Protein AF-A0A9W8CBX9-F1 (afdb_monomer)

Foldseek 3Di:
DDPPPDQPQPPQDCVLVQVDKDKDKDWDWDDDPVDQIWIKIKIWIWGAPPPPGDTDTPFMFIALAIHNDHSVNHVRNSLVRSQCSCQVCCVVCVPDPSQLPWHDHVPGLATDGDDCVPPPDPVVVVVSVVVRVVSRVVSVVRNVVRVVVVVVVVVVVVVVVVVVVPPPPPPPDPPPPPPPPPDPPDPDDDDDDDD

Secondary structure (DSSP, 8-state):
-------------TTSS-SSEEEEEEEEEEEETTEEEEEEEEEEEEEE-TTTSSEEEEEEEE-SS-BSSHHHHHHHHHHHHHHHHHHHTHHHHTTSGGGGS-B--TT----B----TT---HHHHHHHHHHHHHHHHHHHHHHHHHHHHHHHHHHHHHHHHHHHHT-S---------------------PPPPP-

Radius of gyration: 33.62 Å; Cα contacts (8 Å, |Δi|>4): 223; chains: 1; bounding box: 62×65×114 Å

Sequence (195 aa):
MTLETPPLVPRVPKELGYNNLEIIYKVVESVHPEFPPRFCGSACFMVDNMEHGGSTLAEEHYSVSYHSDQDAAINDAARQAYGVLCEDHRTAFSQSARRYLPRRKSGETKHQISSLEHEDNAQLASLVEFTTALSIEHDALLGAHRSLHLDWEFLRAQLLEATHVTHIEPAQSPLYKNPRYSEPSGATTVLPHDD

Organism: NCBI:txid158149

Solvent-accessible surface area (backbone atoms only — not comparable to full-atom values): 11720 Å² total; per-residue (Å²): 135,82,81,79,71,73,73,81,67,78,79,72,63,66,82,76,74,40,88,54,68,48,77,48,76,48,72,48,76,49,80,48,99,90,50,81,58,31,14,37,11,26,20,35,37,29,30,66,31,86,88,78,64,61,72,38,80,74,40,76,23,54,25,93,37,75,24,84,38,63,63,58,7,37,44,44,0,40,51,48,28,49,14,27,56,42,41,78,42,39,76,80,26,62,90,47,89,57,34,66,47,59,16,18,57,85,94,51,87,57,69,46,56,62,83,61,92,87,58,94,50,65,68,61,47,51,52,51,56,50,51,48,51,50,52,48,51,53,44,50,52,44,50,50,52,44,50,57,47,53,52,48,53,53,53,48,52,54,51,52,53,54,52,64,68,56,72,54,74,76,76,73,72,76,78,82,76,77,77,80,89,78,72,98,79,75,86,81,80,80,78,83,84,85,133

Nearest PDB structures (foldseek):
  2hz6-assembly1_A-2  TM=5.357E-01  e=1.993E+00  Homo sapiens
  4rh8-assembly3_C  TM=3.002E-01  e=3.313E-01  Escherichia coli K-12
  4kra-assembly1_B  TM=4.911E-01  e=4.604E+00  Salmonella enterica subsp. enterica serovar Typhi
  5sy5-assembly4_A  TM=3.814E-01  e=2.853E+00  Mus musculus
  7v7l-assembly1_A  TM=3.907E-01  e=3.848E+00  Mus musculus

pLDDT: mean 71.49, std 15.21, range [29.98, 91.0]

Structure (mmCIF, N/CA/C/O backbone):
data_AF-A0A9W8CBX9-F1
#
_entry.id   AF-A0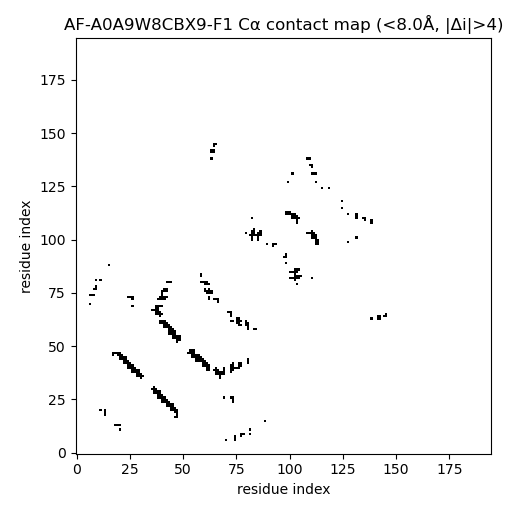A9W8CBX9-F1
#
loop_
_atom_site.group_PDB
_atom_site.id
_atom_site.type_symbol
_atom_site.label_atom_id
_atom_site.label_alt_id
_atom_site.label_comp_id
_atom_site.label_asym_id
_atom_site.label_entity_id
_atom_site.label_seq_id
_atom_site.pdbx_PDB_ins_code
_atom_site.Cartn_x
_atom_site.Cartn_y
_atom_site.Cartn_z
_atom_site.occupancy
_atom_site.B_iso_or_equiv
_atom_site.auth_seq_id
_atom_site.auth_comp_id
_atom_site.auth_asym_id
_atom_site.auth_atom_id
_atom_site.pdbx_PDB_model_num
ATOM 1 N N . MET A 1 1 ? -28.274 -8.184 -8.358 1.00 34.88 1 MET A N 1
ATOM 2 C CA . MET A 1 1 ? -27.115 -8.483 -9.221 1.00 34.88 1 MET A CA 1
ATOM 3 C C . MET A 1 1 ? -25.992 -7.583 -8.737 1.00 34.88 1 MET A C 1
ATOM 5 O O . MET A 1 1 ? -25.895 -6.442 -9.161 1.00 34.88 1 MET A O 1
ATOM 9 N N . THR A 1 2 ? -25.286 -8.025 -7.701 1.00 34.09 2 THR A N 1
ATOM 10 C CA . THR A 1 2 ? -24.159 -7.305 -7.103 1.00 34.09 2 THR A CA 1
ATOM 11 C C . THR A 1 2 ? -22.969 -7.474 -8.037 1.00 34.09 2 THR A C 1
ATOM 13 O O . THR A 1 2 ? -22.521 -8.590 -8.279 1.00 34.09 2 THR A O 1
ATOM 16 N N . LEU A 1 3 ? -22.527 -6.373 -8.640 1.00 31.12 3 LEU A N 1
ATOM 17 C CA . LEU A 1 3 ? -21.247 -6.315 -9.331 1.00 31.12 3 LEU A CA 1
ATOM 18 C C . LEU A 1 3 ? -20.173 -6.419 -8.244 1.00 31.12 3 LEU A C 1
ATOM 20 O O . LEU A 1 3 ? -19.836 -5.419 -7.615 1.00 31.12 3 LEU A O 1
ATOM 24 N N . GLU A 1 4 ? -19.703 -7.636 -7.970 1.00 29.98 4 GLU A N 1
ATOM 25 C CA . GLU A 1 4 ? -18.447 -7.843 -7.255 1.00 29.98 4 GLU A CA 1
ATOM 26 C C . GLU A 1 4 ? -17.347 -7.264 -8.141 1.00 29.98 4 GLU A C 1
ATOM 28 O O . GLU A 1 4 ? -16.904 -7.871 -9.116 1.00 29.98 4 GLU A O 1
ATOM 33 N N . THR A 1 5 ? -16.986 -6.015 -7.865 1.00 35.19 5 THR A N 1
ATOM 34 C CA . THR A 1 5 ? -15.774 -5.426 -8.417 1.00 35.19 5 THR A CA 1
ATOM 35 C C . THR A 1 5 ? -14.639 -6.194 -7.748 1.00 35.19 5 THR A C 1
ATOM 37 O O . THR A 1 5 ? -14.537 -6.108 -6.526 1.00 35.19 5 THR A O 1
ATOM 40 N N . PRO A 1 6 ? -13.838 -6.995 -8.473 1.00 39.41 6 PRO A N 1
ATOM 41 C CA . PRO A 1 6 ? -12.710 -7.663 -7.844 1.00 39.41 6 PRO A CA 1
ATOM 42 C C . PRO A 1 6 ? -11.815 -6.592 -7.208 1.00 39.41 6 PRO A C 1
ATOM 44 O O . PRO A 1 6 ? -11.713 -5.494 -7.778 1.00 39.41 6 PRO A O 1
ATOM 47 N N . PRO A 1 7 ? -11.170 -6.879 -6.061 1.00 44.97 7 PRO A N 1
ATOM 48 C CA . PRO A 1 7 ? -10.222 -5.948 -5.471 1.00 44.97 7 PRO A CA 1
ATOM 49 C C . PRO A 1 7 ? -9.232 -5.517 -6.555 1.00 44.97 7 PRO A C 1
ATOM 51 O O . PRO A 1 7 ? -8.887 -6.306 -7.443 1.00 44.97 7 PRO A O 1
ATOM 54 N N . LEU A 1 8 ? -8.818 -4.248 -6.523 1.00 45.75 8 LEU A N 1
ATOM 55 C CA . LEU A 1 8 ? -7.785 -3.694 -7.397 1.00 45.75 8 LEU A CA 1
ATOM 56 C C . LEU A 1 8 ? -6.444 -4.352 -7.044 1.00 45.75 8 LEU A C 1
ATOM 58 O O . LEU A 1 8 ? -5.548 -3.728 -6.490 1.00 45.75 8 LEU A O 1
ATOM 62 N N . VAL A 1 9 ? -6.314 -5.639 -7.366 1.00 51.00 9 VAL A N 1
ATOM 63 C CA . VAL A 1 9 ? -5.085 -6.409 -7.275 1.00 51.00 9 VAL A CA 1
ATOM 64 C C . VAL A 1 9 ? -4.066 -5.637 -8.105 1.00 51.00 9 VAL A C 1
ATOM 66 O O . VAL A 1 9 ? -4.274 -5.493 -9.320 1.00 51.00 9 VAL A O 1
ATOM 69 N N . PRO A 1 10 ? -2.984 -5.107 -7.502 1.00 52.16 10 PRO A N 1
ATOM 70 C CA . PRO A 1 10 ? -1.910 -4.537 -8.289 1.00 52.16 10 PRO A CA 1
ATOM 71 C C . PRO A 1 10 ? -1.445 -5.642 -9.230 1.00 52.16 10 PRO A C 1
ATOM 73 O O . PRO A 1 10 ? -0.984 -6.694 -8.792 1.00 52.16 10 PRO A O 1
ATOM 76 N N . ARG A 1 11 ? -1.649 -5.452 -10.540 1.00 52.47 11 ARG A N 1
ATOM 77 C CA . ARG A 1 11 ? -1.146 -6.383 -11.549 1.00 52.47 11 ARG A CA 1
ATOM 78 C C . ARG A 1 11 ? 0.363 -6.307 -11.481 1.00 52.47 11 ARG A C 1
ATOM 80 O O . A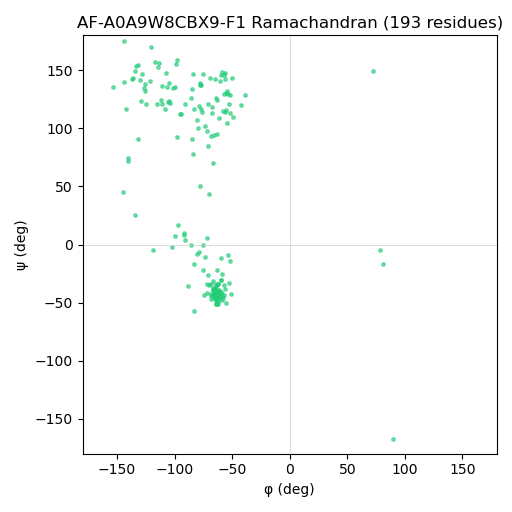RG A 1 11 ? 0.974 -5.419 -12.074 1.00 52.47 11 ARG A O 1
ATOM 87 N N . VAL A 1 12 ? 0.950 -7.213 -10.720 1.00 53.75 12 VAL A N 1
ATOM 88 C CA . VAL A 1 12 ? 2.392 -7.270 -10.604 1.00 53.75 12 VAL A CA 1
ATOM 89 C C . VAL A 1 12 ? 2.928 -7.626 -11.986 1.00 53.75 12 VAL A C 1
ATOM 91 O O . VAL A 1 12 ? 2.437 -8.574 -12.609 1.00 53.75 12 VAL A O 1
ATOM 94 N N . PRO A 1 13 ? 3.861 -6.838 -12.537 1.00 53.22 13 PRO A N 1
ATOM 95 C CA . PRO A 1 13 ? 4.313 -7.076 -13.888 1.00 53.22 13 PRO A CA 1
ATOM 96 C C . PRO A 1 13 ? 4.989 -8.444 -13.986 1.00 53.22 13 PRO A C 1
ATOM 98 O O . PRO A 1 13 ? 5.991 -8.680 -13.318 1.00 53.22 13 PRO A O 1
ATOM 101 N N . LYS A 1 14 ? 4.511 -9.301 -14.900 1.00 53.22 14 LYS A N 1
ATOM 102 C CA . LYS A 1 14 ? 5.191 -10.545 -15.338 1.00 53.22 14 LYS A CA 1
ATOM 103 C C . LYS A 1 14 ? 6.648 -10.323 -15.783 1.00 53.22 14 LYS A C 1
ATOM 105 O O . LYS A 1 14 ? 7.421 -11.251 -15.956 1.00 53.22 14 LYS A O 1
ATOM 110 N N . GLU A 1 15 ? 7.007 -9.069 -16.000 1.00 51.78 15 GLU A N 1
ATOM 111 C CA . GLU A 1 15 ? 8.288 -8.583 -16.494 1.00 51.78 15 GLU A CA 1
ATOM 112 C C . GLU A 1 15 ? 9.299 -8.267 -15.374 1.00 51.78 15 GLU A C 1
ATOM 114 O O . GLU A 1 15 ? 10.404 -7.824 -15.668 1.00 51.78 15 GLU A O 1
ATOM 119 N N . LEU A 1 16 ? 8.956 -8.525 -14.106 1.00 56.69 16 LEU A N 1
ATOM 120 C CA . LEU A 1 16 ? 9.908 -8.590 -12.984 1.00 56.69 16 LEU A CA 1
ATOM 121 C C . LEU A 1 16 ? 10.806 -9.848 -13.021 1.00 56.69 16 LEU A C 1
ATOM 123 O O . LEU A 1 16 ? 11.546 -10.116 -12.082 1.00 56.69 16 LEU A O 1
ATOM 127 N N . GLY A 1 17 ? 10.715 -10.656 -14.082 1.00 58.09 17 GLY A N 1
ATOM 128 C CA . GLY A 1 17 ? 11.416 -11.938 -14.202 1.00 58.09 17 GLY A CA 1
ATOM 129 C C . GLY A 1 17 ? 10.754 -13.081 -13.426 1.00 58.09 17 GLY A C 1
ATOM 130 O O . GLY A 1 17 ? 11.174 -14.229 -13.552 1.00 58.09 17 GLY A O 1
ATOM 131 N N . TYR A 1 18 ? 9.692 -12.795 -12.668 1.00 62.25 18 TYR A N 1
ATOM 132 C CA . TYR A 1 18 ? 8.875 -13.812 -12.015 1.00 62.25 18 TYR A CA 1
ATOM 133 C C . TYR A 1 18 ? 7.903 -14.421 -13.027 1.00 62.25 18 TYR A C 1
ATOM 135 O O . TYR A 1 18 ? 6.866 -13.840 -13.351 1.00 62.25 18 TYR A O 1
ATOM 143 N N . ASN A 1 19 ? 8.256 -15.602 -13.539 1.00 58.97 19 ASN A N 1
ATOM 144 C CA . ASN A 1 19 ? 7.425 -16.342 -14.491 1.00 58.97 19 ASN A CA 1
ATOM 145 C C . ASN A 1 19 ? 6.089 -16.780 -13.868 1.00 58.97 19 ASN A C 1
ATOM 147 O O . ASN A 1 19 ? 5.061 -16.712 -14.541 1.00 58.97 19 ASN A O 1
ATOM 151 N N . ASN A 1 20 ? 6.102 -17.139 -12.581 1.00 67.88 20 ASN A N 1
ATOM 152 C CA . ASN A 1 20 ? 4.922 -17.445 -11.777 1.00 67.88 20 ASN A CA 1
ATOM 153 C C . ASN A 1 20 ? 5.019 -16.684 -10.452 1.00 67.88 20 ASN A C 1
ATOM 155 O O . ASN A 1 20 ? 5.619 -17.149 -9.485 1.00 67.88 20 ASN A O 1
ATOM 159 N N . LEU A 1 21 ? 4.472 -15.471 -10.439 1.00 74.69 21 LEU A N 1
ATOM 160 C CA . LEU A 1 21 ? 4.228 -14.753 -9.199 1.00 74.69 21 LEU A CA 1
ATOM 161 C C . LEU A 1 21 ? 2.816 -15.079 -8.714 1.00 74.69 21 LEU A C 1
ATOM 163 O O . LEU A 1 21 ? 1.837 -14.788 -9.406 1.00 74.69 21 LEU A O 1
ATOM 167 N N . GLU A 1 22 ? 2.720 -15.629 -7.516 1.00 82.38 22 GLU A N 1
ATOM 168 C CA . GLU A 1 22 ? 1.468 -15.823 -6.796 1.00 82.38 22 GLU A CA 1
ATOM 169 C C . GLU A 1 22 ? 1.365 -14.779 -5.682 1.00 82.38 22 GLU A C 1
ATOM 171 O O . GLU A 1 22 ? 2.350 -14.474 -5.015 1.00 82.38 22 GLU A O 1
ATOM 176 N N . ILE A 1 23 ? 0.180 -14.201 -5.482 1.00 83.81 23 ILE A N 1
ATOM 177 C CA . ILE A 1 23 ? -0.051 -13.256 -4.387 1.00 83.81 23 ILE A CA 1
ATOM 178 C C . ILE A 1 23 ? -1.066 -13.872 -3.442 1.00 83.81 23 ILE A C 1
ATOM 180 O O . ILE A 1 23 ? -2.194 -14.166 -3.837 1.00 83.81 23 ILE A O 1
ATOM 184 N N . ILE A 1 24 ? -0.660 -14.049 -2.190 1.00 87.94 24 ILE A N 1
ATOM 185 C CA . ILE A 1 24 ? -1.508 -14.572 -1.127 1.00 87.94 24 ILE A CA 1
ATOM 186 C C . ILE A 1 24 ? -1.921 -13.404 -0.243 1.00 87.94 24 ILE A C 1
ATOM 188 O O . ILE A 1 24 ? -1.078 -12.719 0.336 1.00 87.94 24 ILE A O 1
ATOM 192 N N . TYR A 1 25 ? -3.228 -13.201 -0.117 1.00 88.19 25 TYR A N 1
ATOM 193 C CA . TYR A 1 25 ? -3.800 -12.206 0.781 1.00 88.19 25 TYR A CA 1
ATOM 194 C C . TYR A 1 25 ? -4.314 -12.878 2.045 1.00 88.19 25 TYR A C 1
ATOM 196 O O .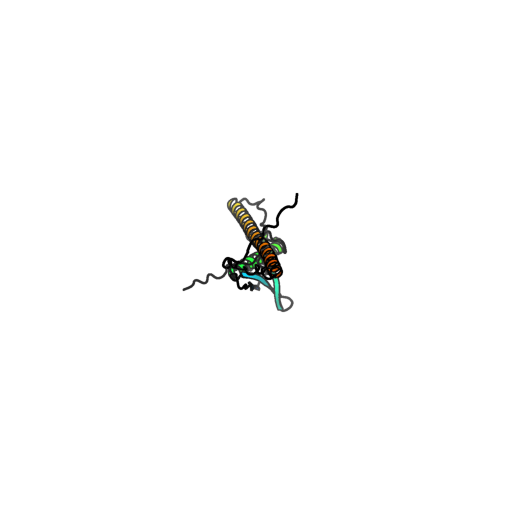 TYR A 1 25 ? -4.998 -13.900 1.977 1.00 88.19 25 TYR A O 1
ATOM 204 N N . LYS A 1 26 ? -4.014 -12.295 3.206 1.00 89.88 26 LYS A N 1
ATOM 205 C CA . LYS A 1 26 ? -4.627 -12.700 4.477 1.00 89.88 26 LYS A CA 1
ATOM 206 C C . LYS A 1 26 ? -5.154 -11.471 5.187 1.00 89.88 26 LYS A C 1
ATOM 208 O O . LYS A 1 26 ? -4.500 -10.432 5.182 1.00 89.88 26 LYS A O 1
ATOM 213 N N . VAL A 1 27 ? -6.307 -11.606 5.826 1.00 89.62 27 VAL A N 1
ATOM 214 C CA . VAL A 1 27 ? -6.923 -10.537 6.608 1.00 89.62 27 VAL A CA 1
ATOM 215 C C . VAL A 1 27 ? -7.218 -11.053 8.002 1.00 89.62 27 VAL A C 1
ATOM 217 O O . VAL A 1 27 ? -7.735 -12.155 8.171 1.00 89.62 27 VAL A O 1
ATOM 220 N N . VAL A 1 28 ? -6.880 -10.242 8.995 1.00 88.94 28 VAL A N 1
ATOM 221 C CA . VAL A 1 28 ? -7.239 -10.458 10.390 1.00 88.94 28 VAL A CA 1
ATOM 222 C C . VAL A 1 28 ? -8.342 -9.476 10.745 1.00 88.94 28 VAL A C 1
ATOM 224 O O . VAL A 1 28 ? -8.168 -8.263 10.617 1.00 88.94 28 VAL A O 1
ATOM 227 N N . GLU A 1 29 ? -9.472 -10.008 11.193 1.00 88.12 29 GLU A N 1
ATOM 228 C CA . GLU A 1 29 ? -10.561 -9.223 11.756 1.00 88.12 29 GLU A CA 1
ATOM 229 C C . GLU A 1 29 ? -10.316 -8.990 13.251 1.00 88.12 29 GLU A C 1
ATOM 231 O O . GLU A 1 29 ? -10.112 -9.925 14.026 1.00 88.12 29 GLU A O 1
ATOM 236 N N . SER A 1 30 ? -10.346 -7.726 13.653 1.00 82.94 30 SER A N 1
ATOM 237 C CA . SER A 1 30 ? -10.429 -7.299 15.041 1.00 82.94 30 SER A CA 1
ATOM 238 C C . SER A 1 30 ? -11.897 -7.068 15.380 1.00 82.94 30 SER A C 1
ATOM 240 O O . SER A 1 30 ? -12.535 -6.156 14.843 1.00 82.94 30 SER A O 1
ATOM 242 N N . VAL A 1 31 ? -12.434 -7.915 16.259 1.00 77.88 31 VAL A N 1
ATOM 243 C CA . VAL A 1 31 ? -13.823 -7.852 16.721 1.00 77.88 31 VAL A CA 1
ATOM 244 C C . VAL A 1 31 ? -13.842 -7.289 18.136 1.00 77.88 31 VAL A C 1
ATOM 246 O O . VAL A 1 31 ? -13.214 -7.843 19.039 1.00 77.88 31 VAL A O 1
ATOM 249 N N . HIS A 1 32 ? -14.589 -6.206 18.340 1.00 73.38 32 HIS A N 1
ATOM 250 C CA . HIS A 1 32 ? -14.800 -5.611 19.656 1.00 73.38 32 HIS A CA 1
ATOM 251 C C . HIS A 1 32 ? -16.308 -5.471 19.940 1.00 73.38 32 HIS A C 1
ATOM 253 O O . HIS A 1 32 ? -17.037 -5.030 19.056 1.00 73.38 32 HIS A O 1
ATOM 259 N N . PRO A 1 33 ? -16.804 -5.778 21.157 1.00 70.38 33 PRO A N 1
ATOM 260 C CA . PRO A 1 33 ? -18.245 -5.769 21.456 1.00 70.38 33 PRO A CA 1
ATOM 261 C C . PRO A 1 33 ? -18.948 -4.420 21.242 1.00 70.38 33 PRO A C 1
ATOM 263 O O . PRO A 1 33 ? -20.133 -4.374 20.934 1.00 70.38 33 PRO A O 1
ATOM 266 N N . GLU A 1 34 ? -18.222 -3.319 21.427 1.00 73.06 34 GLU A N 1
ATOM 267 C CA . GLU A 1 34 ? -18.765 -1.951 21.371 1.00 73.06 34 GLU A CA 1
ATOM 268 C C . GLU A 1 34 ? -18.455 -1.207 20.063 1.00 73.06 34 GLU A C 1
ATOM 270 O O . GLU A 1 34 ? -18.872 -0.060 19.907 1.00 73.06 34 GLU A O 1
ATOM 275 N N . PHE A 1 35 ? -17.713 -1.814 19.128 1.00 63.75 35 PHE A N 1
ATOM 276 C CA . PHE A 1 35 ? -17.287 -1.134 17.902 1.00 63.75 35 PHE A CA 1
ATOM 277 C C . PHE A 1 35 ? -17.506 -1.994 16.658 1.00 63.75 35 PHE A C 1
ATOM 279 O O . PHE A 1 35 ? -17.474 -3.221 16.743 1.00 63.75 35 PHE A O 1
ATOM 286 N N . PRO A 1 36 ? -17.685 -1.360 15.486 1.00 76.31 36 PRO A N 1
ATOM 287 C CA . PRO A 1 36 ? -17.687 -2.076 14.221 1.00 76.31 36 PRO A CA 1
ATOM 288 C C . PRO A 1 36 ? -16.385 -2.868 14.022 1.00 76.31 36 PRO A C 1
ATOM 290 O O . PRO A 1 36 ? -15.326 -2.402 14.465 1.00 76.31 36 PRO A O 1
ATOM 293 N N . PRO A 1 37 ? -16.451 -4.025 13.341 1.00 82.06 37 PRO A N 1
ATOM 294 C CA . PRO A 1 37 ? -15.276 -4.824 13.033 1.00 82.06 37 PRO A CA 1
ATOM 295 C C . PRO A 1 37 ? -14.273 -4.024 12.204 1.00 82.06 37 PRO A C 1
ATOM 297 O O . PRO A 1 37 ? -14.636 -3.137 11.424 1.00 82.06 37 PRO A O 1
ATOM 300 N N . ARG A 1 38 ? -12.993 -4.335 12.397 1.00 84.94 38 ARG A N 1
ATOM 301 C CA . ARG A 1 38 ? -11.886 -3.707 11.673 1.00 84.94 38 ARG A CA 1
ATOM 302 C C . ARG A 1 38 ? -10.941 -4.761 11.135 1.00 84.94 38 ARG A C 1
ATOM 304 O O . ARG A 1 38 ? -10.809 -5.829 11.716 1.00 84.94 38 ARG A O 1
ATOM 311 N N . PHE A 1 39 ? -10.232 -4.437 10.067 1.00 86.62 39 PHE A N 1
ATOM 312 C CA . PHE A 1 39 ? -9.452 -5.400 9.306 1.00 86.62 39 PHE A CA 1
ATOM 313 C C . PHE A 1 39 ? -7.999 -4.952 9.174 1.00 86.62 39 PHE A C 1
ATOM 315 O O . PHE A 1 39 ? -7.719 -3.803 8.838 1.00 86.62 39 PHE A O 1
ATOM 322 N N . CYS A 1 40 ? -7.070 -5.865 9.441 1.00 88.81 40 CYS A N 1
ATOM 323 C CA . CYS A 1 40 ? -5.649 -5.710 9.144 1.00 88.81 40 CYS A CA 1
ATOM 324 C C . CYS A 1 40 ? -5.278 -6.706 8.048 1.00 88.81 40 CYS A C 1
ATOM 326 O O . CYS A 1 40 ? -5.538 -7.902 8.181 1.00 88.81 40 CYS A O 1
ATOM 328 N N . GLY A 1 41 ? -4.719 -6.209 6.951 1.00 88.25 41 GLY A N 1
ATOM 329 C CA . GLY A 1 41 ? -4.387 -7.011 5.783 1.00 88.25 41 GLY A CA 1
ATOM 330 C C . GLY A 1 41 ? -2.916 -7.391 5.777 1.00 88.25 41 GLY A C 1
ATOM 331 O O . GLY A 1 41 ? -2.077 -6.690 6.334 1.00 88.25 41 GLY A O 1
ATOM 332 N N . SER A 1 42 ? -2.596 -8.480 5.095 1.00 91.00 42 SER A N 1
ATOM 333 C CA . SER A 1 42 ? -1.242 -8.842 4.695 1.00 91.00 42 SER A CA 1
ATOM 334 C C . SER A 1 42 ? -1.256 -9.340 3.255 1.00 91.00 42 SER A C 1
ATOM 336 O O . SER A 1 42 ? -2.208 -9.997 2.825 1.00 91.00 42 SER A O 1
ATOM 338 N N . ALA A 1 43 ? -0.211 -8.996 2.512 1.00 89.88 43 ALA A N 1
ATOM 339 C CA . ALA A 1 43 ? 0.014 -9.443 1.149 1.00 89.88 43 ALA A CA 1
ATOM 340 C C . ALA A 1 43 ? 1.389 -10.107 1.069 1.00 89.88 43 ALA A C 1
ATOM 342 O O . ALA A 1 43 ? 2.402 -9.473 1.369 1.00 89.88 43 ALA A O 1
ATOM 343 N N . CYS A 1 44 ? 1.406 -11.375 0.662 1.00 88.38 44 CYS A N 1
ATOM 344 C CA . CYS A 1 44 ? 2.609 -12.176 0.473 1.00 88.38 44 CYS A CA 1
ATOM 345 C C . CYS A 1 44 ? 2.805 -12.431 -1.023 1.00 88.38 44 CYS A C 1
ATOM 347 O O . CYS A 1 44 ? 1.947 -13.022 -1.676 1.00 88.38 44 CYS A O 1
ATOM 349 N N . PHE A 1 45 ? 3.933 -11.997 -1.559 1.00 87.00 45 PHE A N 1
ATOM 350 C CA . PHE A 1 45 ? 4.333 -12.186 -2.941 1.00 87.00 45 PHE A CA 1
ATOM 351 C C . PHE A 1 45 ? 5.212 -13.426 -2.985 1.00 87.00 45 PHE A C 1
ATOM 353 O O . PHE A 1 45 ? 6.300 -13.439 -2.421 1.00 87.00 45 PHE A O 1
ATOM 360 N N . MET A 1 46 ? 4.720 -14.478 -3.618 1.00 85.38 46 MET A N 1
ATOM 361 C CA . MET A 1 46 ? 5.362 -15.779 -3.715 1.00 85.38 46 MET A CA 1
ATOM 362 C C . MET A 1 46 ? 5.905 -15.971 -5.127 1.00 85.38 46 MET A C 1
ATOM 364 O O . MET A 1 46 ? 5.228 -15.670 -6.109 1.00 85.38 46 MET A O 1
ATOM 368 N N . VAL A 1 47 ? 7.126 -16.477 -5.231 1.00 83.94 47 VAL A N 1
ATOM 369 C CA . VAL A 1 47 ? 7.843 -16.684 -6.493 1.00 83.94 47 VAL A CA 1
ATOM 370 C C . VAL A 1 47 ? 8.344 -18.114 -6.566 1.00 83.94 47 VAL A C 1
ATOM 372 O O . VAL A 1 47 ? 8.705 -18.688 -5.540 1.00 83.94 47 VAL A O 1
ATOM 375 N N . ASP A 1 48 ? 8.389 -18.691 -7.762 1.00 81.44 48 ASP A N 1
ATOM 376 C CA . ASP A 1 48 ? 8.897 -20.052 -7.944 1.00 81.44 48 ASP A CA 1
ATOM 377 C C . ASP A 1 48 ? 10.335 -20.212 -7.432 1.00 81.44 48 ASP A C 1
ATOM 379 O O . ASP A 1 48 ? 11.255 -19.489 -7.824 1.00 81.44 48 ASP A O 1
ATOM 383 N N . ASN A 1 49 ? 10.539 -21.235 -6.608 1.00 79.56 49 ASN A N 1
ATOM 384 C CA . ASN A 1 49 ? 11.849 -21.704 -6.200 1.00 79.56 49 ASN A CA 1
ATOM 385 C C . ASN A 1 49 ? 12.387 -22.679 -7.251 1.00 79.56 49 ASN A C 1
ATOM 387 O O . ASN A 1 49 ? 12.166 -23.891 -7.186 1.00 79.56 49 ASN A O 1
ATOM 391 N N . MET A 1 50 ? 13.116 -22.130 -8.221 1.00 71.75 50 MET A N 1
ATOM 392 C CA . MET A 1 50 ? 13.696 -22.894 -9.331 1.00 71.75 50 MET A CA 1
ATOM 393 C C . MET A 1 50 ? 14.727 -23.942 -8.878 1.00 71.75 50 MET A C 1
ATOM 395 O O . MET A 1 50 ? 14.978 -24.897 -9.607 1.00 71.75 50 MET A O 1
ATOM 399 N N . GLU A 1 51 ? 15.322 -23.783 -7.692 1.00 73.44 51 GLU A N 1
ATOM 400 C CA . GLU A 1 51 ? 16.372 -24.676 -7.186 1.00 73.44 51 GLU A CA 1
ATOM 401 C C . GLU A 1 51 ? 15.821 -25.881 -6.412 1.00 73.44 51 GLU A C 1
ATOM 403 O O . GLU A 1 51 ? 16.375 -26.974 -6.509 1.00 73.44 51 GLU A O 1
ATOM 408 N N . HIS A 1 52 ? 14.734 -25.704 -5.655 1.00 72.69 52 HIS A N 1
ATOM 409 C CA . HIS A 1 52 ? 14.224 -26.734 -4.735 1.00 72.69 52 HIS A CA 1
ATOM 410 C C . HIS A 1 52 ? 12.802 -27.214 -5.065 1.00 72.69 52 HIS A C 1
ATOM 412 O O . HIS A 1 52 ? 12.316 -28.155 -4.437 1.00 72.69 52 HIS A O 1
ATOM 418 N N . GLY A 1 53 ? 12.145 -26.607 -6.060 1.00 69.06 53 GLY A N 1
ATOM 419 C CA . GLY A 1 53 ? 10.728 -26.819 -6.348 1.00 69.06 53 GLY A CA 1
ATOM 420 C C . GLY A 1 53 ? 9.814 -26.159 -5.305 1.00 69.06 53 GLY A C 1
ATOM 421 O O . GLY A 1 53 ? 10.163 -26.025 -4.133 1.00 69.06 53 GLY A O 1
ATOM 422 N N . GLY A 1 54 ? 8.621 -25.737 -5.729 1.00 77.75 54 GLY A N 1
ATOM 423 C CA . GLY A 1 54 ? 7.659 -25.015 -4.882 1.00 77.75 54 GLY A CA 1
ATOM 424 C C . GLY A 1 54 ? 7.836 -23.494 -4.922 1.00 77.75 54 GLY A C 1
ATOM 425 O O . GLY A 1 54 ? 8.544 -22.982 -5.784 1.00 77.75 54 GLY A O 1
ATOM 426 N N . SER A 1 55 ? 7.189 -22.775 -4.001 1.00 81.75 55 SER A N 1
ATOM 427 C CA . SER A 1 55 ? 7.180 -21.303 -3.968 1.00 81.75 55 SER A CA 1
ATOM 428 C C . SER A 1 55 ? 7.961 -20.766 -2.766 1.00 81.75 55 SER A C 1
ATOM 430 O O . SER A 1 55 ? 7.813 -21.251 -1.645 1.00 81.75 55 SER A O 1
ATOM 432 N N . THR A 1 56 ? 8.769 -19.733 -2.982 1.00 86.31 56 THR A N 1
ATOM 433 C CA . THR A 1 56 ? 9.470 -18.956 -1.948 1.00 86.31 56 THR A CA 1
ATOM 434 C C . THR A 1 56 ? 8.849 -17.580 -1.785 1.00 86.31 56 THR A C 1
ATOM 436 O O . THR A 1 56 ? 8.364 -16.998 -2.751 1.00 86.31 56 THR A O 1
ATOM 439 N N . LEU A 1 57 ? 8.871 -17.050 -0.565 1.00 85.38 57 LEU A N 1
ATOM 440 C CA . LEU A 1 57 ? 8.419 -15.690 -0.293 1.00 85.38 57 LEU A CA 1
ATOM 441 C C . LEU A 1 57 ? 9.420 -14.691 -0.886 1.00 85.38 57 LEU A C 1
ATOM 443 O O . LEU A 1 57 ? 10.592 -14.716 -0.520 1.00 85.38 57 LEU A O 1
ATOM 447 N N . ALA A 1 58 ? 8.949 -13.838 -1.791 1.00 82.81 58 ALA A N 1
ATOM 448 C CA . ALA A 1 58 ? 9.679 -12.667 -2.251 1.00 82.81 58 ALA A CA 1
ATOM 449 C C . ALA A 1 58 ? 9.485 -11.512 -1.270 1.00 82.81 58 ALA A C 1
ATOM 451 O O . ALA A 1 58 ? 10.459 -11.046 -0.706 1.00 82.81 58 ALA A O 1
ATOM 452 N N . GLU A 1 59 ? 8.235 -11.111 -1.015 1.00 85.19 59 GLU A N 1
ATOM 453 C CA . GLU A 1 59 ? 7.927 -9.973 -0.142 1.00 85.19 59 GLU A CA 1
ATOM 454 C C . GLU A 1 59 ? 6.659 -10.210 0.680 1.00 85.19 59 GLU A C 1
ATOM 456 O O . GLU A 1 59 ? 5.664 -10.724 0.168 1.00 85.19 59 GLU A O 1
ATOM 461 N N . GLU A 1 60 ? 6.664 -9.804 1.949 1.00 89.00 60 GLU A N 1
ATOM 462 C CA . GLU A 1 60 ? 5.485 -9.815 2.822 1.00 89.00 60 GLU A CA 1
ATOM 463 C C . GLU A 1 60 ? 5.316 -8.455 3.487 1.00 89.00 60 GLU A C 1
ATOM 465 O O . GLU A 1 60 ? 6.197 -7.986 4.206 1.00 89.00 60 GLU A O 1
ATOM 470 N N . HIS A 1 61 ? 4.149 -7.841 3.298 1.00 89.38 61 HIS A N 1
ATOM 471 C CA . HIS A 1 61 ? 3.809 -6.608 3.995 1.00 89.38 61 HIS A CA 1
ATOM 472 C C . HIS A 1 61 ? 2.404 -6.629 4.566 1.00 89.38 61 HIS A C 1
ATOM 474 O O . HIS A 1 61 ? 1.484 -7.229 4.013 1.00 89.38 61 HIS A O 1
ATOM 480 N N . TYR A 1 62 ? 2.264 -5.908 5.672 1.00 87.81 62 TYR A N 1
ATOM 481 C CA . TYR A 1 62 ? 1.009 -5.673 6.366 1.00 87.81 62 TYR A CA 1
ATOM 482 C C . TYR A 1 62 ? 0.427 -4.316 5.977 1.00 87.81 62 TYR A C 1
ATOM 484 O O . TYR A 1 62 ? 1.152 -3.414 5.541 1.00 87.81 62 TYR A O 1
ATOM 492 N N . SER A 1 63 ? -0.878 -4.153 6.180 1.00 84.88 63 SER A N 1
ATOM 493 C CA . SER A 1 63 ? -1.515 -2.845 6.107 1.00 84.88 63 SER A CA 1
ATOM 494 C C . SER A 1 63 ? -0.887 -1.902 7.138 1.00 84.88 63 SER A C 1
ATOM 496 O O . SER A 1 63 ? -0.467 -2.300 8.227 1.00 84.88 63 SER A O 1
ATOM 498 N N . VAL A 1 64 ? -0.799 -0.619 6.794 1.00 82.75 64 VAL A N 1
ATOM 499 C CA . VAL A 1 64 ? -0.190 0.404 7.658 1.00 82.75 64 VAL A CA 1
ATOM 500 C C . VAL A 1 64 ? -1.026 0.614 8.918 1.00 82.75 64 VAL A C 1
ATOM 502 O O . VAL A 1 64 ? -0.485 0.913 9.988 1.00 82.75 64 VAL A O 1
ATOM 505 N N . SER A 1 65 ? -2.339 0.436 8.794 1.00 81.06 65 SER A N 1
ATOM 506 C CA . SER A 1 65 ? -3.319 0.601 9.861 1.00 81.06 65 SER A CA 1
ATOM 507 C C . SER A 1 65 ? -4.453 -0.421 9.740 1.00 81.06 65 SER A C 1
ATOM 509 O O . SER A 1 65 ? -4.491 -1.216 8.795 1.00 81.06 65 SER A O 1
ATOM 511 N N . TYR A 1 66 ? -5.351 -0.412 10.725 1.00 83.81 66 TYR A N 1
ATOM 512 C CA . TYR A 1 66 ? -6.622 -1.121 10.644 1.00 83.81 66 TYR A CA 1
ATOM 513 C C . TYR A 1 66 ? -7.601 -0.330 9.782 1.00 83.81 66 TYR A C 1
ATOM 515 O O . TYR A 1 66 ? -7.716 0.886 9.928 1.00 83.81 66 TYR A O 1
ATOM 523 N N . HIS A 1 67 ? -8.345 -1.036 8.943 1.00 82.75 67 HIS A N 1
ATOM 524 C CA . HIS A 1 67 ? -9.329 -0.459 8.036 1.00 82.75 67 HIS A CA 1
ATOM 525 C C . HIS A 1 67 ? -10.741 -0.892 8.418 1.00 82.75 67 HIS A C 1
ATOM 527 O O . HIS A 1 67 ? -10.937 -1.927 9.052 1.00 82.75 67 HIS A O 1
ATOM 533 N N . SER A 1 68 ? -11.744 -0.109 8.027 1.00 83.06 68 SER A N 1
ATOM 534 C CA . SER A 1 68 ? -13.158 -0.468 8.211 1.00 83.06 68 SER A CA 1
ATOM 535 C C . SER A 1 68 ? -13.635 -1.559 7.249 1.00 83.06 68 SER A C 1
ATOM 537 O O . SER A 1 68 ? -14.744 -2.058 7.402 1.00 83.06 68 SER A O 1
ATOM 539 N N . ASP A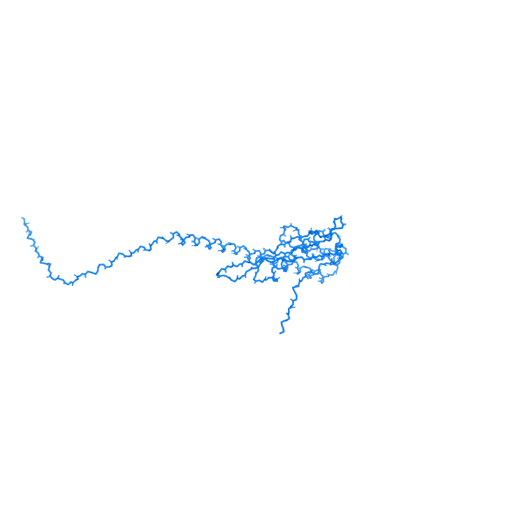 1 69 ? -12.821 -1.895 6.248 1.00 84.94 69 ASP A N 1
ATOM 540 C CA . ASP A 1 69 ? -13.148 -2.817 5.165 1.00 84.94 69 ASP A CA 1
ATOM 541 C C . ASP A 1 69 ? -11.973 -3.772 4.888 1.00 84.94 69 ASP A C 1
ATOM 543 O O . ASP A 1 69 ? -10.803 -3.381 4.975 1.00 84.94 69 ASP A O 1
ATOM 547 N N . GLN A 1 70 ? -12.297 -5.022 4.558 1.00 86.19 70 GLN A N 1
ATOM 548 C CA . GLN A 1 70 ? -11.339 -6.069 4.208 1.00 86.19 70 GLN A CA 1
ATOM 549 C C . GLN A 1 70 ? -10.565 -5.698 2.946 1.00 86.19 70 GLN A C 1
ATOM 551 O O . GLN A 1 70 ? -9.337 -5.790 2.933 1.00 86.19 70 GLN A O 1
ATOM 556 N N . ASP A 1 71 ? -11.261 -5.212 1.917 1.00 84.00 71 ASP A N 1
ATOM 557 C CA . ASP A 1 71 ? -10.638 -4.860 0.642 1.00 84.00 71 ASP A CA 1
ATOM 558 C C . ASP A 1 71 ? -9.676 -3.684 0.803 1.00 84.00 71 ASP A C 1
ATOM 560 O O . ASP A 1 71 ? -8.586 -3.683 0.232 1.00 84.00 71 ASP A O 1
ATOM 564 N N . ALA A 1 72 ? -10.028 -2.698 1.630 1.00 81.19 72 ALA A N 1
ATOM 565 C CA . ALA A 1 72 ? -9.135 -1.591 1.959 1.00 81.19 72 ALA A CA 1
ATOM 566 C C . ALA A 1 72 ? -7.852 -2.082 2.651 1.00 81.19 72 ALA A C 1
ATOM 568 O O . ALA A 1 72 ? -6.753 -1.659 2.285 1.00 81.19 72 ALA A O 1
ATOM 569 N N . ALA A 1 73 ? -7.975 -3.028 3.587 1.00 83.88 73 ALA A N 1
ATOM 570 C CA . ALA A 1 73 ? -6.832 -3.614 4.278 1.00 83.88 73 ALA A CA 1
ATOM 571 C C . ALA A 1 73 ? -5.925 -4.422 3.335 1.00 83.88 73 ALA A C 1
ATOM 573 O O . ALA A 1 73 ? -4.699 -4.295 3.396 1.00 83.88 73 ALA A O 1
ATOM 574 N N . ILE A 1 74 ? -6.518 -5.213 2.435 1.00 87.06 74 ILE A N 1
ATOM 575 C CA . ILE A 1 74 ? -5.794 -5.974 1.409 1.00 87.06 74 ILE A CA 1
ATOM 576 C C . ILE A 1 74 ? -5.081 -5.032 0.442 1.00 87.06 74 ILE A C 1
ATOM 578 O O . ILE A 1 74 ? -3.895 -5.216 0.180 1.00 87.06 74 ILE A O 1
ATOM 582 N N . ASN A 1 75 ? -5.775 -4.018 -0.074 1.00 84.19 75 ASN A N 1
ATOM 583 C CA . ASN A 1 75 ? -5.212 -3.077 -1.040 1.00 84.19 75 ASN A CA 1
ATOM 584 C C . ASN A 1 75 ? -4.060 -2.273 -0.438 1.00 84.19 75 ASN A C 1
ATOM 586 O O . ASN A 1 75 ? -3.041 -2.077 -1.100 1.00 84.19 75 ASN A O 1
ATOM 590 N N . ASP A 1 76 ? -4.190 -1.837 0.816 1.00 84.69 76 ASP A N 1
ATOM 591 C CA . ASP A 1 76 ? -3.106 -1.153 1.513 1.00 84.69 76 ASP A CA 1
ATOM 592 C C . ASP A 1 76 ? -1.891 -2.076 1.665 1.00 84.69 76 ASP A C 1
ATOM 594 O O . ASP A 1 76 ? -0.805 -1.724 1.209 1.00 84.69 76 ASP A O 1
ATOM 598 N N . ALA A 1 77 ? -2.076 -3.295 2.185 1.00 87.12 77 ALA A N 1
ATOM 599 C CA . ALA A 1 77 ? -0.999 -4.280 2.313 1.00 87.12 77 ALA A CA 1
ATOM 600 C C . ALA A 1 77 ? -0.330 -4.610 0.963 1.00 87.12 77 ALA A C 1
ATOM 602 O O . ALA A 1 77 ? 0.898 -4.635 0.856 1.00 87.12 77 ALA A O 1
ATOM 603 N N . ALA A 1 78 ? -1.129 -4.800 -0.090 1.00 85.44 78 ALA A N 1
ATOM 604 C CA . ALA A 1 78 ? -0.656 -5.089 -1.439 1.00 85.44 78 ALA A CA 1
ATOM 605 C C . ALA A 1 78 ? 0.143 -3.924 -2.030 1.00 85.44 78 ALA A C 1
ATOM 607 O O . ALA A 1 78 ? 1.184 -4.146 -2.645 1.00 85.44 78 ALA A O 1
ATOM 608 N N . ARG A 1 79 ? -0.312 -2.683 -1.821 1.00 83.62 79 ARG A N 1
ATOM 609 C CA . ARG A 1 79 ? 0.412 -1.476 -2.234 1.00 83.62 79 ARG A CA 1
ATOM 610 C C . ARG A 1 79 ? 1.760 -1.372 -1.527 1.00 83.62 79 ARG A C 1
ATOM 612 O O . ARG A 1 79 ? 2.744 -1.025 -2.179 1.00 83.62 79 ARG A O 1
ATOM 619 N N . GLN A 1 80 ? 1.819 -1.700 -0.234 1.00 84.38 80 GLN A N 1
ATOM 620 C CA . GLN A 1 80 ? 3.083 -1.688 0.503 1.00 84.38 80 GLN A CA 1
ATOM 621 C C . GLN A 1 80 ? 4.071 -2.714 -0.041 1.00 84.38 80 GLN A C 1
ATOM 623 O O . GLN A 1 80 ? 5.188 -2.339 -0.396 1.00 84.38 80 GLN A O 1
ATOM 628 N N . ALA A 1 81 ? 3.643 -3.969 -0.186 1.00 86.31 81 ALA A N 1
ATOM 629 C CA . ALA A 1 81 ? 4.483 -5.021 -0.753 1.00 86.31 81 ALA A CA 1
ATOM 630 C C . ALA A 1 81 ? 4.930 -4.695 -2.183 1.00 86.31 81 ALA A C 1
ATOM 632 O O . ALA A 1 81 ? 6.094 -4.871 -2.531 1.00 86.31 81 ALA A O 1
ATOM 633 N N . TYR A 1 82 ? 4.035 -4.141 -3.002 1.00 84.38 82 TYR A N 1
ATOM 634 C CA . TYR A 1 82 ? 4.367 -3.753 -4.367 1.00 84.38 82 TYR A CA 1
ATOM 635 C C . TYR A 1 82 ? 5.405 -2.626 -4.434 1.00 84.38 82 TYR A C 1
ATOM 637 O O . TYR A 1 82 ? 6.285 -2.654 -5.293 1.00 84.38 82 TYR A O 1
ATOM 645 N N . GLY A 1 83 ? 5.327 -1.646 -3.529 1.00 84.88 83 GLY A N 1
ATOM 646 C CA . GLY A 1 83 ? 6.305 -0.564 -3.450 1.00 84.88 83 GLY A CA 1
ATOM 647 C C . GLY A 1 83 ? 7.709 -1.062 -3.109 1.00 84.88 83 GLY A C 1
ATOM 648 O O . GLY A 1 83 ? 8.675 -0.580 -3.701 1.00 84.88 83 GLY A O 1
ATOM 649 N N . VAL A 1 84 ? 7.818 -2.039 -2.205 1.00 86.62 84 VAL A N 1
ATOM 650 C CA . VAL A 1 84 ? 9.103 -2.666 -1.849 1.00 86.62 84 VAL A CA 1
ATOM 651 C C . VAL A 1 84 ? 9.652 -3.485 -3.003 1.00 86.62 84 VAL A C 1
ATOM 653 O O . VAL A 1 84 ? 10.767 -3.234 -3.452 1.00 86.62 84 VAL A O 1
ATOM 656 N N . LEU A 1 85 ? 8.805 -4.304 -3.622 1.00 85.12 85 LEU A N 1
ATOM 657 C CA . LEU A 1 85 ? 9.178 -5.055 -4.814 1.00 85.12 85 LEU A CA 1
ATOM 658 C C . LEU A 1 85 ? 9.687 -4.147 -5.952 1.00 85.12 85 LEU A C 1
ATOM 660 O O . LEU A 1 85 ? 10.621 -4.491 -6.675 1.00 85.12 85 LEU A O 1
ATOM 664 N N . CYS A 1 86 ? 9.089 -2.965 -6.130 1.00 83.00 86 CYS A N 1
ATOM 665 C CA . CYS A 1 86 ? 9.548 -1.996 -7.126 1.00 83.00 86 CYS A CA 1
ATOM 666 C C . CYS A 1 86 ? 10.881 -1.323 -6.764 1.00 83.00 86 CYS A C 1
ATOM 668 O O . CYS A 1 86 ? 11.585 -0.863 -7.669 1.00 83.00 86 CYS A O 1
ATOM 670 N N . GLU A 1 87 ? 11.218 -1.234 -5.477 1.00 86.81 87 GLU A N 1
ATOM 671 C CA . GLU A 1 87 ? 12.514 -0.740 -5.010 1.00 86.81 87 GLU A CA 1
ATOM 672 C C . GLU A 1 87 ? 13.619 -1.773 -5.241 1.00 86.81 87 GLU A C 1
ATOM 674 O O . GLU A 1 87 ? 14.671 -1.421 -5.781 1.00 86.81 87 GLU A O 1
ATOM 679 N N . ASP A 1 88 ? 13.364 -3.051 -4.959 1.00 86.19 88 ASP A N 1
ATOM 680 C CA . ASP A 1 88 ? 14.352 -4.120 -5.169 1.00 86.19 88 ASP A CA 1
ATOM 681 C C . ASP A 1 88 ? 14.738 -4.267 -6.645 1.00 86.19 88 ASP A C 1
ATOM 683 O O . ASP A 1 88 ? 15.898 -4.494 -6.995 1.00 86.19 88 ASP A O 1
ATOM 687 N N . HIS A 1 89 ? 13.775 -4.032 -7.540 1.00 82.31 89 HIS A N 1
ATOM 688 C CA . HIS A 1 89 ? 13.960 -4.081 -8.992 1.00 82.31 89 HIS A CA 1
ATOM 689 C C . HIS A 1 89 ? 14.212 -2.707 -9.629 1.00 82.31 89 HIS A C 1
ATOM 691 O O . HIS A 1 89 ? 14.120 -2.541 -10.850 1.00 82.31 89 HIS A O 1
ATOM 697 N N . ARG A 1 90 ? 14.573 -1.696 -8.828 1.00 83.50 90 ARG A N 1
ATOM 698 C CA . ARG A 1 90 ? 14.789 -0.313 -9.289 1.00 83.50 90 ARG A CA 1
ATOM 699 C C . ARG A 1 90 ? 15.722 -0.215 -10.495 1.00 83.50 90 ARG A C 1
ATOM 701 O O . ARG A 1 90 ? 15.462 0.561 -11.417 1.00 83.50 90 ARG A O 1
ATOM 708 N N . THR A 1 91 ? 16.815 -0.975 -10.494 1.00 83.50 91 THR A N 1
ATOM 709 C CA . THR A 1 91 ? 17.805 -0.974 -11.583 1.00 83.50 91 THR A CA 1
ATOM 710 C C . THR A 1 91 ? 17.212 -1.522 -12.877 1.00 83.50 91 THR A C 1
ATOM 712 O O . THR A 1 91 ? 17.366 -0.885 -13.921 1.00 83.50 91 THR A O 1
ATOM 715 N N . ALA A 1 92 ? 16.459 -2.622 -12.802 1.00 81.94 92 ALA A N 1
ATOM 716 C CA . ALA A 1 92 ? 15.761 -3.217 -13.939 1.00 81.94 92 ALA A CA 1
ATOM 717 C C . ALA A 1 92 ? 14.712 -2.263 -14.539 1.00 81.94 92 ALA A C 1
ATOM 719 O O . ALA A 1 92 ? 14.523 -2.219 -15.753 1.00 81.94 92 ALA A O 1
ATOM 720 N N . PHE A 1 93 ? 14.066 -1.439 -13.710 1.00 79.56 93 PHE A N 1
ATOM 721 C CA . PHE A 1 93 ? 13.044 -0.493 -14.164 1.00 79.56 93 PHE A CA 1
ATOM 722 C C . PHE A 1 93 ? 13.576 0.826 -14.721 1.00 79.56 93 PHE A C 1
ATOM 724 O O . PHE A 1 93 ? 12.833 1.509 -15.429 1.00 79.56 93 PHE A O 1
ATOM 731 N N . SER A 1 94 ? 14.836 1.173 -14.449 1.00 78.94 94 SER A N 1
ATOM 732 C CA . SER A 1 94 ? 15.427 2.489 -14.741 1.00 78.94 94 SER A CA 1
ATOM 733 C C . SER A 1 94 ? 15.283 2.966 -16.196 1.00 78.94 94 SER A C 1
ATOM 735 O O . SER A 1 94 ? 15.112 4.162 -16.436 1.00 78.94 94 SER A O 1
ATOM 737 N N . GLN A 1 95 ? 15.295 2.045 -17.164 1.00 79.81 95 GLN A N 1
ATOM 738 C CA . GLN A 1 95 ? 15.249 2.349 -18.602 1.00 79.81 95 GLN A CA 1
ATOM 739 C C . GLN A 1 95 ? 13.856 2.195 -19.232 1.00 79.81 95 GLN A C 1
ATOM 741 O O . GLN A 1 95 ? 13.709 2.299 -20.446 1.00 79.81 95 GLN A O 1
ATOM 746 N N . SER A 1 96 ? 12.821 1.951 -18.428 1.00 77.81 96 SER A N 1
ATOM 747 C CA . SER A 1 96 ? 11.454 1.724 -18.908 1.00 77.81 96 SER A CA 1
ATOM 748 C C . SER A 1 96 ? 10.477 2.751 -18.336 1.00 77.81 96 SER A C 1
ATOM 750 O O . SER A 1 96 ? 10.780 3.445 -17.365 1.00 77.81 96 SER A O 1
ATOM 752 N N . ALA A 1 97 ? 9.249 2.775 -18.862 1.00 75.94 97 ALA A N 1
ATOM 753 C CA . ALA A 1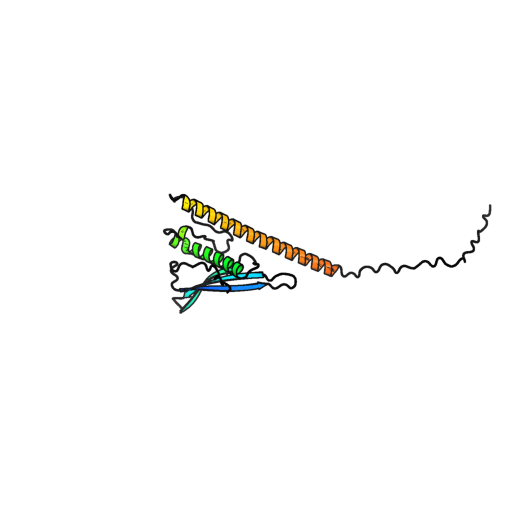 97 ? 8.152 3.561 -18.290 1.00 75.94 97 ALA A CA 1
ATOM 754 C C . ALA A 1 97 ? 7.809 3.170 -16.835 1.00 75.94 97 ALA A C 1
ATOM 756 O O . ALA A 1 97 ? 7.092 3.890 -16.152 1.00 75.94 97 ALA A O 1
ATOM 757 N N . ARG A 1 98 ? 8.331 2.050 -16.317 1.00 75.50 98 ARG A N 1
ATOM 758 C CA . ARG A 1 98 ? 8.140 1.647 -14.916 1.00 75.50 98 ARG A CA 1
ATOM 759 C C . ARG A 1 98 ? 9.033 2.374 -13.936 1.00 75.50 98 ARG A C 1
ATOM 761 O O . ARG A 1 98 ? 8.864 2.209 -12.730 1.00 75.50 98 ARG A O 1
ATOM 768 N N . ARG A 1 99 ? 9.972 3.193 -14.413 1.00 78.62 99 ARG A N 1
ATOM 769 C CA . ARG A 1 99 ? 10.801 3.978 -13.504 1.00 78.62 99 ARG A CA 1
ATOM 770 C C . ARG A 1 99 ? 9.971 4.900 -12.601 1.00 78.62 99 ARG A C 1
ATOM 772 O O . ARG A 1 99 ? 10.405 5.152 -11.482 1.00 78.62 99 ARG A O 1
ATOM 779 N N . TYR A 1 100 ? 8.772 5.280 -13.051 1.00 78.88 100 TYR A N 1
ATOM 780 C CA . TYR A 1 100 ? 7.811 6.116 -12.327 1.00 78.88 100 TYR A CA 1
ATOM 781 C C . TYR A 1 100 ? 6.882 5.372 -11.373 1.00 78.88 100 TYR A C 1
ATOM 783 O O . TYR A 1 100 ? 6.009 5.994 -10.774 1.00 78.88 100 TYR A O 1
ATOM 791 N N . LEU A 1 101 ? 6.997 4.048 -11.260 1.00 79.25 101 LEU A N 1
ATOM 792 C CA . LEU A 1 101 ? 6.203 3.332 -10.271 1.00 79.25 101 LEU A CA 1
ATOM 793 C C . LEU A 1 101 ? 6.615 3.770 -8.856 1.00 79.25 101 LEU A C 1
ATOM 795 O O . LEU A 1 101 ? 7.811 3.971 -8.619 1.00 79.25 101 LEU A O 1
ATOM 799 N N . PRO A 1 102 ? 5.658 3.894 -7.917 1.00 79.81 102 PRO A N 1
ATOM 800 C CA . PRO A 1 102 ? 5.963 4.108 -6.510 1.00 79.81 102 PRO A CA 1
ATOM 801 C C . PRO A 1 102 ? 6.887 3.016 -5.975 1.00 79.81 102 PRO A C 1
ATOM 803 O O . PRO A 1 102 ? 6.626 1.827 -6.140 1.00 79.81 102 PRO A O 1
ATOM 806 N N . ARG A 1 103 ? 7.958 3.439 -5.312 1.00 83.06 103 ARG A N 1
ATOM 807 C CA . ARG A 1 103 ? 8.943 2.591 -4.641 1.00 83.06 103 ARG A CA 1
ATOM 808 C C . ARG A 1 103 ? 8.936 2.880 -3.159 1.00 83.06 103 ARG A C 1
ATOM 810 O O . ARG A 1 103 ? 8.512 3.952 -2.746 1.00 83.06 103 ARG A O 1
ATOM 817 N N . ARG A 1 104 ? 9.380 1.940 -2.347 1.00 84.75 104 ARG A N 1
ATOM 818 C CA . ARG A 1 104 ? 9.453 2.090 -0.893 1.00 84.75 104 ARG A CA 1
ATOM 819 C C . ARG A 1 104 ? 10.560 1.175 -0.405 1.00 84.75 104 ARG A C 1
ATOM 821 O O . ARG A 1 104 ? 10.616 0.039 -0.844 1.00 84.75 104 ARG A O 1
ATOM 828 N N . LYS A 1 105 ? 11.431 1.619 0.498 1.00 84.06 105 LYS A N 1
ATOM 829 C CA . LYS A 1 105 ? 12.358 0.674 1.135 1.00 84.06 105 LYS A CA 1
ATOM 830 C C . LYS A 1 105 ? 11.615 -0.161 2.167 1.00 84.06 105 LYS A C 1
ATOM 832 O O . LYS A 1 105 ? 10.706 0.335 2.838 1.00 84.06 105 LYS A O 1
ATOM 837 N N . SER A 1 106 ? 12.029 -1.414 2.337 1.00 80.19 106 SER A N 1
ATOM 838 C CA . SER A 1 106 ? 11.483 -2.248 3.406 1.00 80.19 106 SER A CA 1
ATOM 839 C C . SER A 1 106 ? 11.634 -1.543 4.764 1.00 80.19 106 SER A C 1
ATOM 841 O O . SER A 1 106 ? 12.674 -0.961 5.074 1.00 80.19 106 SER A O 1
ATOM 843 N N . GLY A 1 107 ? 10.551 -1.513 5.542 1.00 74.19 107 GLY A N 1
ATOM 844 C CA . GLY A 1 107 ? 10.475 -0.800 6.822 1.00 74.19 107 GLY A CA 1
ATOM 845 C C . GLY A 1 107 ? 10.212 0.715 6.757 1.00 74.19 107 GLY A C 1
ATOM 846 O O . GLY A 1 107 ? 9.757 1.276 7.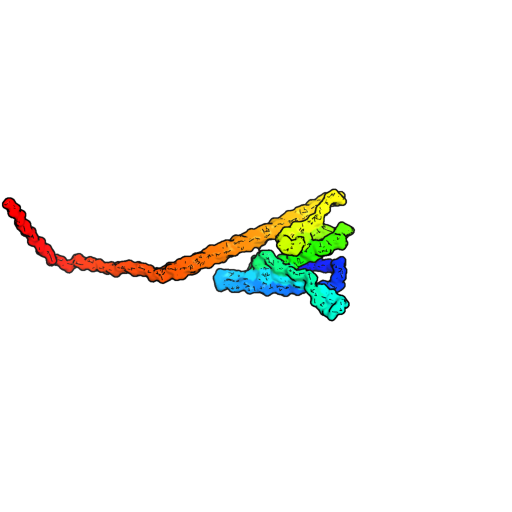751 1.00 74.19 107 GLY A O 1
ATOM 847 N N . GLU A 1 108 ? 10.397 1.395 5.622 1.00 76.31 108 GLU A N 1
ATOM 848 C CA . GLU A 1 108 ? 10.099 2.835 5.505 1.00 76.31 108 GLU A CA 1
ATOM 849 C C . GLU A 1 108 ? 8.633 3.065 5.193 1.00 76.31 108 GLU A C 1
ATOM 851 O O . GLU A 1 108 ? 8.135 2.442 4.283 1.00 76.31 108 GLU A O 1
ATOM 856 N N . THR A 1 109 ? 7.927 3.984 5.849 1.00 65.94 109 THR A N 1
ATOM 857 C CA . THR A 1 109 ? 6.504 4.240 5.540 1.00 65.94 109 THR A CA 1
ATOM 858 C C . THR A 1 109 ? 6.267 5.125 4.321 1.00 65.94 109 THR A C 1
ATOM 860 O O . THR A 1 109 ? 5.121 5.289 3.921 1.00 65.94 109 THR A O 1
ATOM 863 N N . LYS A 1 110 ? 7.318 5.724 3.754 1.00 68.06 110 LYS A N 1
ATOM 864 C CA . LYS A 1 110 ? 7.208 6.712 2.679 1.00 68.06 110 LYS A CA 1
ATOM 865 C C . LYS A 1 110 ? 7.484 6.069 1.329 1.00 68.06 110 LYS A C 1
ATOM 867 O O . LYS A 1 110 ? 8.470 5.352 1.175 1.00 68.06 110 LYS A O 1
ATOM 872 N N . HIS A 1 111 ? 6.652 6.393 0.345 1.00 70.69 111 HIS A N 1
ATOM 873 C CA . HIS A 1 111 ? 6.949 6.080 -1.044 1.00 70.69 111 HIS A CA 1
ATOM 874 C C . HIS A 1 111 ? 7.854 7.141 -1.683 1.00 70.69 111 HIS A C 1
ATOM 876 O O . HIS A 1 111 ? 7.746 8.336 -1.407 1.00 70.69 111 HIS A O 1
ATOM 882 N N . GLN A 1 112 ? 8.714 6.692 -2.589 1.00 71.62 112 GLN A N 1
ATOM 883 C CA . GLN A 1 112 ? 9.542 7.498 -3.470 1.00 71.62 112 GLN A CA 1
ATOM 884 C C . GLN A 1 112 ? 9.212 7.149 -4.926 1.00 71.62 112 GLN A C 1
ATOM 886 O O . GLN A 1 112 ? 9.036 5.983 -5.263 1.00 71.62 112 GLN A O 1
ATOM 891 N N . ILE A 1 113 ? 9.174 8.140 -5.813 1.00 73.88 113 ILE A N 1
ATOM 892 C CA . ILE A 1 113 ? 9.166 7.920 -7.268 1.00 73.88 113 ILE A CA 1
ATOM 893 C C . ILE A 1 113 ? 10.472 8.487 -7.846 1.00 73.88 113 ILE A C 1
ATOM 895 O O . ILE A 1 113 ? 11.103 9.349 -7.232 1.00 73.88 113 ILE A O 1
ATOM 899 N N . SER A 1 114 ? 10.945 7.953 -8.978 1.00 69.62 114 SER A N 1
ATOM 900 C CA . SER A 1 114 ? 12.177 8.422 -9.626 1.00 69.62 114 SER A CA 1
ATOM 901 C C . SER A 1 114 ? 12.147 9.920 -9.941 1.00 69.62 114 SER A C 1
ATOM 903 O O . SER A 1 114 ? 11.121 10.423 -10.394 1.00 69.62 114 SER A O 1
ATOM 905 N N . SER A 1 115 ? 13.297 10.587 -9.783 1.00 64.00 115 SER A N 1
ATOM 906 C CA . SER A 1 115 ? 13.480 11.989 -10.182 1.00 64.00 115 SER A CA 1
ATOM 907 C C . SER A 1 115 ? 13.264 12.179 -11.689 1.00 64.00 115 SER A C 1
ATOM 909 O O . SER A 1 115 ? 13.687 11.347 -12.495 1.00 64.00 115 SER A O 1
ATOM 911 N N . LEU A 1 116 ? 12.614 13.291 -12.039 1.00 64.38 116 LEU A N 1
ATOM 912 C CA . LEU A 1 116 ? 12.230 13.705 -13.393 1.00 64.38 116 LEU A CA 1
ATOM 913 C C . LEU A 1 116 ? 13.290 14.596 -14.062 1.00 64.38 116 LEU A C 1
ATOM 915 O O . LEU A 1 116 ? 13.041 15.138 -15.132 1.00 64.38 116 LEU A O 1
ATOM 919 N N . GLU A 1 117 ? 14.467 14.759 -13.446 1.00 58.38 117 GLU A N 1
ATOM 920 C CA . GLU A 1 117 ? 15.517 15.727 -13.823 1.00 58.38 117 GLU A CA 1
ATOM 921 C C . GLU A 1 117 ? 15.993 15.670 -15.292 1.00 58.38 117 GLU A C 1
ATOM 923 O O . GLU A 1 117 ? 16.723 16.554 -15.726 1.00 58.38 117 GLU A O 1
ATOM 928 N N . HIS A 1 118 ? 15.585 14.662 -16.070 1.00 58.16 118 HIS A N 1
ATOM 929 C CA . HIS A 1 118 ? 15.985 14.460 -17.466 1.00 58.16 118 HIS A CA 1
ATOM 930 C C . HIS A 1 118 ? 14.797 14.118 -18.386 1.00 58.16 118 HIS A C 1
ATOM 932 O O . HIS A 1 118 ? 14.965 13.432 -19.396 1.00 58.16 118 HIS A O 1
ATOM 938 N N . GLU A 1 119 ? 13.581 14.529 -18.020 1.00 66.88 119 GLU A N 1
ATOM 939 C CA . GLU A 1 119 ? 12.373 14.279 -18.805 1.00 66.88 119 GLU A CA 1
ATOM 940 C C . GLU A 1 119 ? 11.811 15.516 -19.478 1.00 66.88 119 GLU A C 1
ATOM 942 O O . GLU A 1 119 ? 11.269 16.410 -18.837 1.00 66.88 119 GLU A O 1
ATOM 947 N N . ASP A 1 120 ? 11.815 15.485 -20.807 1.00 67.69 120 ASP A N 1
ATOM 948 C CA . ASP A 1 120 ? 11.236 16.544 -21.634 1.00 67.69 120 ASP A CA 1
ATOM 949 C C . ASP A 1 120 ? 9.691 16.509 -21.679 1.00 67.69 120 ASP A C 1
ATOM 951 O O . ASP A 1 120 ? 9.060 17.336 -22.339 1.00 67.69 120 ASP A O 1
ATOM 955 N N . ASN A 1 121 ? 9.045 15.555 -20.993 1.00 76.88 121 ASN A N 1
ATOM 956 C CA . ASN A 1 121 ? 7.587 15.425 -20.960 1.00 76.88 121 ASN A CA 1
ATOM 957 C C . ASN A 1 121 ? 6.987 16.059 -19.694 1.00 76.88 121 ASN A C 1
ATOM 959 O O . ASN A 1 121 ? 6.799 15.400 -18.671 1.00 76.88 121 ASN A O 1
ATOM 963 N N . ALA A 1 122 ? 6.602 17.331 -19.804 1.00 73.44 122 ALA A N 1
ATOM 964 C CA . ALA A 1 122 ? 6.010 18.104 -18.711 1.00 73.44 122 ALA A CA 1
ATOM 965 C C . ALA A 1 122 ? 4.693 17.519 -18.152 1.00 73.44 122 ALA A C 1
ATOM 967 O O . ALA A 1 122 ? 4.404 17.676 -16.967 1.00 73.44 122 ALA A O 1
ATOM 968 N N . GLN A 1 123 ? 3.886 16.833 -18.972 1.00 77.81 123 GLN A N 1
ATOM 969 C CA . GLN A 1 123 ? 2.639 16.213 -18.499 1.00 77.81 123 GLN A CA 1
ATOM 970 C C . GLN A 1 123 ? 2.919 14.990 -17.628 1.00 77.81 123 GLN A C 1
ATOM 972 O O . GLN A 1 123 ? 2.281 14.803 -16.593 1.00 77.81 123 GLN A O 1
ATOM 977 N N . LEU A 1 124 ? 3.891 14.173 -18.034 1.00 76.75 124 LEU A N 1
ATOM 978 C CA . LEU A 1 124 ? 4.332 13.020 -17.258 1.00 76.75 124 LEU A CA 1
ATOM 979 C C . LEU A 1 124 ? 4.957 13.464 -15.934 1.00 76.75 124 LEU A C 1
ATOM 981 O O . LEU A 1 124 ? 4.609 12.918 -14.891 1.00 76.75 124 LEU A O 1
ATOM 985 N N . ALA A 1 125 ? 5.787 14.508 -15.975 1.00 72.06 125 ALA A N 1
ATOM 986 C CA . ALA A 1 125 ? 6.371 15.115 -14.788 1.00 72.06 125 ALA A CA 1
ATOM 987 C C . ALA A 1 125 ? 5.300 15.553 -13.774 1.00 72.06 125 ALA A C 1
ATOM 989 O O . ALA A 1 125 ? 5.331 15.140 -12.616 1.00 72.06 125 ALA A O 1
ATOM 990 N N . SER A 1 126 ? 4.283 16.291 -14.232 1.00 77.25 126 SER A N 1
ATOM 991 C CA . SER A 1 126 ? 3.184 16.746 -13.373 1.00 77.25 126 SER A CA 1
ATOM 992 C C . SER A 1 126 ? 2.357 15.592 -12.788 1.00 77.25 126 SER A C 1
ATOM 994 O O . SER A 1 126 ? 1.990 15.633 -11.614 1.00 77.25 126 SER A O 1
ATOM 996 N N . LEU A 1 127 ? 2.082 14.538 -13.565 1.00 80.50 127 LEU A N 1
ATOM 997 C CA . LEU A 1 127 ? 1.362 13.358 -13.069 1.00 80.50 127 LEU A CA 1
ATOM 998 C C . LEU A 1 127 ? 2.170 12.590 -12.019 1.00 80.50 127 LEU A C 1
ATOM 1000 O O . LEU A 1 127 ? 1.612 12.116 -11.028 1.00 80.50 127 LEU A O 1
ATOM 1004 N N . VAL A 1 128 ? 3.480 12.473 -12.214 1.00 76.69 128 VAL A N 1
ATOM 1005 C CA . VAL A 1 128 ? 4.377 11.823 -11.257 1.00 76.69 128 VAL A CA 1
ATOM 1006 C C . VAL A 1 128 ? 4.454 12.619 -9.954 1.00 76.69 128 VAL A C 1
ATOM 1008 O O . VAL A 1 128 ? 4.279 12.041 -8.887 1.00 76.69 128 VAL A O 1
ATOM 1011 N N . GLU A 1 129 ? 4.621 13.939 -10.018 1.00 76.31 129 GLU A N 1
ATOM 1012 C CA . GLU A 1 129 ? 4.600 14.811 -8.832 1.00 76.31 129 GLU A CA 1
ATOM 1013 C C . GLU A 1 129 ? 3.255 14.776 -8.094 1.00 76.31 129 GLU A C 1
ATOM 1015 O O . GLU A 1 129 ? 3.197 14.767 -6.865 1.00 76.31 129 GLU A O 1
ATOM 1020 N N . PHE A 1 130 ? 2.148 14.723 -8.831 1.00 81.06 130 PHE A N 1
ATOM 1021 C CA . PHE A 1 130 ? 0.827 14.635 -8.223 1.00 81.06 130 PHE A CA 1
ATOM 1022 C C . PHE A 1 130 ? 0.604 13.282 -7.532 1.00 81.06 130 PHE A C 1
ATOM 1024 O O . PHE A 1 130 ? 0.090 13.220 -6.415 1.00 81.06 130 PHE A O 1
ATOM 1031 N N . THR A 1 131 ? 1.016 12.185 -8.170 1.00 78.44 131 THR A N 1
ATOM 1032 C CA . THR A 1 131 ? 0.871 10.832 -7.608 1.00 78.44 131 THR A CA 1
ATOM 1033 C C . THR A 1 131 ? 1.795 10.584 -6.416 1.00 78.44 131 THR A C 1
ATOM 1035 O O . THR A 1 131 ? 1.370 9.917 -5.467 1.00 78.44 131 THR A O 1
ATOM 1038 N N . THR A 1 132 ? 3.012 11.145 -6.397 1.00 73.88 132 THR A N 1
ATOM 1039 C CA . THR A 1 132 ? 3.870 11.119 -5.198 1.00 73.88 132 THR A CA 1
ATOM 1040 C C . THR A 1 132 ? 3.223 11.863 -4.044 1.00 73.88 132 THR A C 1
ATOM 1042 O O . THR A 1 132 ? 3.117 11.299 -2.956 1.00 73.88 132 THR A O 1
ATOM 1045 N N . ALA A 1 133 ? 2.753 13.092 -4.278 1.00 79.44 133 ALA A N 1
ATOM 1046 C CA . ALA A 1 133 ? 2.112 13.904 -3.251 1.00 79.44 133 ALA A CA 1
ATOM 1047 C C . ALA A 1 133 ? 0.883 13.193 -2.668 1.00 79.44 133 ALA A C 1
ATOM 1049 O O . ALA A 1 133 ? 0.782 13.046 -1.452 1.00 79.44 133 ALA A O 1
ATOM 1050 N N . LEU A 1 134 ? 0.005 12.655 -3.522 1.00 81.88 134 LEU A N 1
ATOM 1051 C CA . LEU A 1 134 ? -1.156 11.880 -3.077 1.00 81.88 134 LEU A CA 1
ATOM 1052 C C . LEU A 1 134 ? -0.771 10.646 -2.258 1.00 81.88 134 LEU A C 1
ATOM 1054 O O . LEU A 1 134 ? -1.417 10.359 -1.254 1.00 81.88 134 LEU A O 1
ATOM 1058 N N . SER A 1 135 ? 0.271 9.919 -2.668 1.00 75.44 135 SER A N 1
ATOM 1059 C CA . SER A 1 135 ? 0.718 8.724 -1.943 1.00 75.44 135 SER A CA 1
ATOM 1060 C C . SER A 1 135 ? 1.247 9.081 -0.551 1.00 75.44 135 SER A C 1
ATOM 1062 O O . SER A 1 135 ? 0.903 8.417 0.424 1.00 75.44 135 SER A O 1
ATOM 1064 N N . ILE A 1 136 ? 2.032 10.161 -0.450 1.00 73.75 136 ILE A N 1
ATOM 1065 C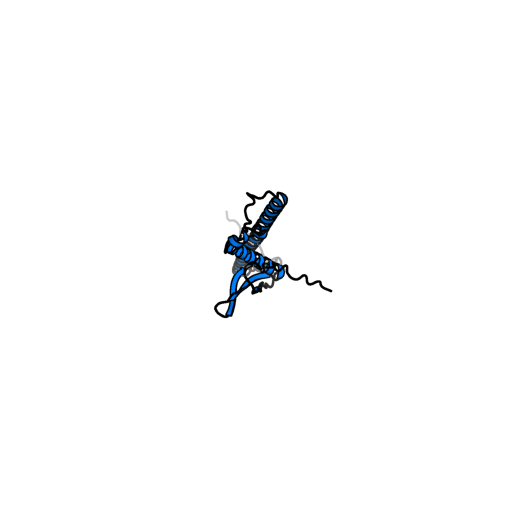 CA . ILE A 1 136 ? 2.578 10.661 0.819 1.00 73.75 136 ILE A CA 1
ATOM 1066 C C . ILE A 1 136 ? 1.455 11.133 1.749 1.00 73.75 136 ILE A C 1
ATOM 1068 O O . ILE A 1 136 ? 1.447 10.763 2.923 1.00 73.75 136 ILE A O 1
ATOM 1072 N N . GLU A 1 137 ? 0.506 11.922 1.240 1.00 80.62 137 GLU A N 1
ATOM 1073 C CA . GLU A 1 137 ? -0.633 12.419 2.022 1.00 80.62 137 GLU A CA 1
ATOM 1074 C C . GLU A 1 137 ? -1.527 11.272 2.509 1.00 80.62 137 GLU A C 1
ATOM 1076 O O . GLU A 1 137 ? -1.916 11.231 3.676 1.00 80.62 137 GLU A O 1
ATOM 1081 N N . HIS A 1 138 ? -1.802 10.288 1.649 1.00 80.69 138 HIS A N 1
ATOM 1082 C CA . HIS A 1 138 ? -2.579 9.111 2.028 1.00 80.69 138 HIS A CA 1
ATOM 1083 C C . HIS A 1 138 ? -1.906 8.322 3.164 1.00 80.69 138 HIS A C 1
ATOM 1085 O O . HIS A 1 138 ? -2.560 7.977 4.148 1.00 80.69 138 HIS A O 1
ATOM 1091 N N . ASP A 1 139 ? -0.590 8.097 3.084 1.00 72.44 139 ASP A N 1
ATOM 1092 C CA . ASP A 1 139 ? 0.159 7.417 4.148 1.00 72.44 139 ASP A CA 1
ATOM 1093 C C . ASP A 1 139 ? 0.203 8.228 5.448 1.00 72.44 139 ASP A C 1
ATOM 1095 O O . ASP A 1 139 ? 0.085 7.659 6.537 1.00 72.44 139 ASP A O 1
ATOM 1099 N N . ALA A 1 140 ? 0.340 9.553 5.356 1.00 75.75 140 ALA A N 1
ATOM 1100 C CA . ALA A 1 140 ? 0.317 10.436 6.517 1.00 75.75 140 ALA A CA 1
ATOM 1101 C C . ALA A 1 140 ? -1.039 10.385 7.235 1.00 75.75 140 ALA A C 1
ATOM 1103 O O . ALA A 1 140 ? -1.080 10.275 8.462 1.00 75.75 140 ALA A O 1
ATOM 1104 N N . LEU A 1 141 ? -2.143 10.393 6.482 1.00 81.12 141 LEU A N 1
ATOM 1105 C CA . LEU A 1 141 ? -3.493 10.266 7.029 1.00 81.12 141 LEU A CA 1
ATOM 1106 C C . LEU A 1 141 ? -3.712 8.906 7.701 1.00 81.12 141 LEU A C 1
ATOM 1108 O O . LEU A 1 141 ? -4.228 8.861 8.819 1.00 81.12 141 LEU A O 1
ATOM 1112 N N . LEU A 1 142 ? -3.274 7.806 7.078 1.00 77.25 142 LEU A N 1
ATOM 1113 C CA . LEU A 1 142 ? -3.354 6.471 7.684 1.00 77.25 142 LEU A CA 1
ATOM 1114 C C . LEU A 1 142 ? -2.496 6.364 8.955 1.00 77.25 142 LEU A C 1
ATOM 1116 O O . LEU A 1 142 ? -2.928 5.787 9.956 1.00 77.25 142 LEU A O 1
ATOM 1120 N N . GLY A 1 143 ? -1.298 6.952 8.949 1.00 74.75 143 GLY A N 1
ATOM 1121 C CA . GLY A 1 143 ? -0.422 7.011 10.119 1.00 74.75 143 GLY A CA 1
ATOM 1122 C C . GLY A 1 143 ? -1.025 7.819 11.270 1.00 74.75 143 GLY A C 1
ATOM 1123 O O . GLY A 1 143 ? -1.041 7.354 12.411 1.00 74.75 143 GLY A O 1
ATOM 1124 N N . ALA A 1 144 ? -1.579 8.998 10.978 1.00 79.12 144 ALA A N 1
ATOM 1125 C CA . ALA A 1 144 ? -2.264 9.832 11.962 1.00 79.12 144 ALA A CA 1
ATOM 1126 C C . ALA A 1 144 ? -3.504 9.131 12.533 1.00 79.12 144 ALA A C 1
ATOM 1128 O O . ALA A 1 144 ? -3.711 9.140 13.746 1.00 79.12 144 ALA A O 1
ATOM 1129 N N . HIS A 1 145 ? -4.284 8.459 11.679 1.00 79.69 145 HIS A N 1
ATOM 1130 C CA . HIS A 1 145 ? -5.420 7.648 12.107 1.00 79.69 145 HIS A CA 1
ATOM 1131 C C . HIS A 1 145 ? -4.988 6.551 13.087 1.00 79.69 145 HIS A C 1
ATOM 1133 O O . HIS A 1 145 ? -5.593 6.399 14.149 1.00 79.69 145 HIS A O 1
ATOM 1139 N N . ARG A 1 146 ? -3.899 5.833 12.781 1.00 76.56 146 ARG A N 1
ATOM 1140 C CA . ARG A 1 146 ? -3.335 4.814 13.674 1.00 76.56 146 ARG A CA 1
ATOM 1141 C C . ARG A 1 146 ? -2.882 5.398 15.013 1.00 76.56 146 ARG A C 1
ATOM 1143 O O . ARG A 1 146 ? -3.178 4.803 16.043 1.00 76.56 146 ARG A O 1
ATOM 1150 N N . SER A 1 147 ? -2.184 6.534 15.011 1.00 76.62 147 SER A N 1
ATOM 1151 C CA . SER A 1 147 ? -1.700 7.165 16.248 1.00 76.62 147 SER A CA 1
ATOM 1152 C C . SER A 1 147 ? -2.851 7.612 17.145 1.00 76.62 147 SER A C 1
ATOM 1154 O O . SER A 1 147 ? -2.904 7.219 18.306 1.00 76.62 147 SER A O 1
ATOM 1156 N N . LEU A 1 148 ? -3.815 8.355 16.589 1.00 81.94 148 LEU A N 1
ATOM 1157 C CA . LEU A 1 148 ? -5.007 8.796 17.321 1.00 81.94 148 LEU A CA 1
ATOM 1158 C C . LEU A 1 148 ? -5.789 7.615 17.893 1.00 81.94 148 LEU A C 1
ATOM 1160 O O . LEU A 1 148 ? -6.371 7.704 18.972 1.00 81.94 148 LEU A O 1
ATOM 1164 N N . HIS A 1 149 ? -5.812 6.502 17.165 1.00 77.38 149 HIS A N 1
ATOM 1165 C CA . HIS A 1 149 ? -6.485 5.307 17.628 1.00 77.38 149 HIS A CA 1
ATOM 1166 C C . HIS A 1 149 ? -5.781 4.664 18.829 1.00 77.38 149 HIS A C 1
ATOM 1168 O O . HIS A 1 149 ? -6.461 4.327 19.795 1.00 77.38 149 HIS A O 1
ATOM 1174 N N . LEU A 1 150 ? -4.451 4.546 18.799 1.00 78.44 150 LEU A N 1
ATOM 1175 C CA . LEU A 1 150 ? -3.676 4.041 19.936 1.00 78.44 150 LEU A CA 1
ATOM 1176 C C . LEU A 1 150 ? -3.833 4.944 21.167 1.00 78.44 150 LEU A C 1
ATOM 1178 O O . LEU A 1 150 ? -4.025 4.442 22.273 1.00 78.44 150 LEU A O 1
ATOM 1182 N N . ASP A 1 151 ? -3.830 6.265 20.974 1.00 83.25 151 ASP A N 1
ATOM 1183 C CA . ASP A 1 151 ? -4.048 7.232 22.056 1.00 83.25 151 ASP A CA 1
ATOM 1184 C C . ASP A 1 151 ? -5.450 7.088 22.668 1.00 83.25 151 ASP A C 1
ATOM 1186 O O . ASP A 1 151 ? -5.612 7.115 23.891 1.00 83.25 151 ASP A O 1
ATOM 1190 N N . TRP A 1 152 ? -6.472 6.882 21.831 1.00 79.00 152 TRP A N 1
ATOM 1191 C CA . TRP A 1 152 ? -7.833 6.608 22.289 1.00 79.00 152 TRP A CA 1
ATOM 1192 C C . TRP A 1 152 ? -7.922 5.316 23.108 1.00 79.00 152 TRP A C 1
ATOM 1194 O O . TRP A 1 152 ? -8.528 5.309 24.180 1.00 79.00 152 TRP A O 1
ATOM 1204 N N . GLU A 1 153 ? -7.316 4.226 22.634 1.00 81.06 153 GLU A N 1
ATOM 1205 C CA . GLU A 1 153 ? -7.297 2.951 23.361 1.00 81.06 153 GLU A CA 1
ATOM 1206 C C . GLU A 1 153 ? -6.573 3.071 24.704 1.00 81.06 153 GLU A C 1
ATOM 1208 O O . GLU A 1 153 ? -7.062 2.570 25.719 1.00 81.06 153 GLU A O 1
ATOM 1213 N N . PHE A 1 154 ? -5.458 3.800 24.735 1.00 81.50 154 PHE A N 1
ATOM 1214 C CA . PHE A 1 154 ? -4.696 4.063 25.950 1.00 81.50 154 PHE A CA 1
ATOM 1215 C C . PHE A 1 154 ? -5.492 4.878 26.979 1.00 81.50 154 PHE A C 1
ATOM 1217 O O . PHE A 1 154 ? -5.560 4.509 28.154 1.00 81.50 154 PHE A O 1
ATOM 1224 N N . LEU A 1 155 ? -6.142 5.965 26.551 1.00 85.69 155 LEU A N 1
ATOM 1225 C CA . LEU A 1 155 ? -6.998 6.776 27.423 1.00 85.69 155 LEU A CA 1
ATOM 1226 C C . LEU A 1 155 ? -8.213 5.986 27.926 1.00 85.69 155 LEU A C 1
ATOM 1228 O O . LEU A 1 155 ? -8.604 6.114 29.087 1.00 85.69 155 LEU A O 1
ATOM 1232 N N . ARG A 1 156 ? -8.792 5.130 27.079 1.00 79.31 156 ARG A N 1
ATOM 1233 C CA . ARG A 1 156 ? -9.901 4.252 27.463 1.00 79.31 156 ARG A CA 1
ATOM 1234 C C . ARG A 1 156 ? -9.483 3.234 28.523 1.00 79.31 156 ARG A C 1
ATOM 1236 O O . ARG A 1 156 ? -10.226 3.045 29.483 1.00 79.31 156 ARG A O 1
ATOM 1243 N N . ALA A 1 157 ? -8.315 2.608 28.381 1.00 80.25 157 ALA A N 1
ATOM 1244 C CA . ALA A 1 157 ? -7.789 1.677 29.379 1.00 80.25 157 ALA A CA 1
ATOM 1245 C C . ALA A 1 157 ? -7.617 2.360 30.747 1.00 80.25 157 ALA A C 1
ATOM 1247 O O . ALA A 1 157 ? -8.080 1.834 31.756 1.00 80.25 157 ALA A O 1
ATOM 1248 N N . GLN A 1 158 ? -7.076 3.582 30.768 1.00 83.19 158 GLN A N 1
ATOM 1249 C CA . GLN A 1 158 ? -6.960 4.372 31.998 1.00 83.19 158 GLN A CA 1
ATOM 1250 C C . GLN A 1 158 ? -8.317 4.707 32.632 1.00 83.19 158 GLN A C 1
ATOM 1252 O O . GLN A 1 158 ? -8.456 4.653 33.852 1.00 83.19 158 GLN A O 1
ATOM 1257 N N . LEU A 1 159 ? -9.339 5.036 31.833 1.00 81.25 159 LEU A N 1
ATOM 1258 C CA . LEU A 1 159 ? -10.692 5.277 32.350 1.00 81.25 159 LEU A CA 1
ATOM 1259 C C . LEU A 1 159 ? -11.336 4.002 32.916 1.00 81.25 159 LEU A C 1
ATOM 1261 O O . LEU A 1 159 ? -12.025 4.064 33.935 1.00 81.25 159 LEU A O 1
ATOM 1265 N N . LEU A 1 160 ? -11.105 2.843 32.295 1.00 78.56 160 LEU A N 1
ATOM 1266 C CA . LEU A 1 160 ? -11.572 1.549 32.804 1.00 78.56 160 LEU A CA 1
ATOM 1267 C C . LEU A 1 160 ? -10.874 1.165 34.119 1.00 78.56 160 LEU A C 1
ATOM 1269 O O . LEU A 1 160 ? -11.521 0.693 35.052 1.00 78.56 160 LEU A O 1
ATOM 1273 N N . GLU A 1 161 ? -9.577 1.437 34.248 1.00 72.94 161 GLU A N 1
ATOM 1274 C CA . GLU A 1 161 ? -8.849 1.250 35.509 1.00 72.94 161 GLU A CA 1
ATOM 1275 C C . GLU A 1 161 ? -9.332 2.220 36.597 1.00 72.94 161 GLU A C 1
ATOM 1277 O O . GLU A 1 161 ? -9.591 1.810 37.729 1.00 72.94 161 GLU A O 1
ATOM 1282 N N . ALA A 1 162 ? -9.551 3.492 36.256 1.00 67.75 162 ALA A N 1
ATOM 1283 C CA . ALA A 1 162 ? -10.085 4.487 37.186 1.00 67.75 162 ALA A CA 1
ATOM 1284 C C . ALA A 1 162 ? -11.521 4.163 37.643 1.00 67.75 162 ALA A C 1
ATOM 1286 O O . ALA A 1 162 ? -11.884 4.407 38.796 1.00 67.75 162 ALA A O 1
ATOM 1287 N N . THR A 1 163 ? -12.342 3.574 36.770 1.00 56.97 163 THR A N 1
ATOM 1288 C CA . THR A 1 163 ? -13.689 3.096 37.131 1.00 56.97 163 THR A CA 1
ATOM 1289 C C . THR A 1 163 ? -13.645 1.840 38.006 1.00 56.97 163 THR A C 1
ATOM 1291 O O . THR A 1 163 ? -14.432 1.725 38.943 1.00 56.97 163 THR A O 1
ATOM 1294 N N . HIS A 1 164 ? -12.665 0.952 37.813 1.00 53.28 164 HIS A N 1
ATOM 1295 C CA .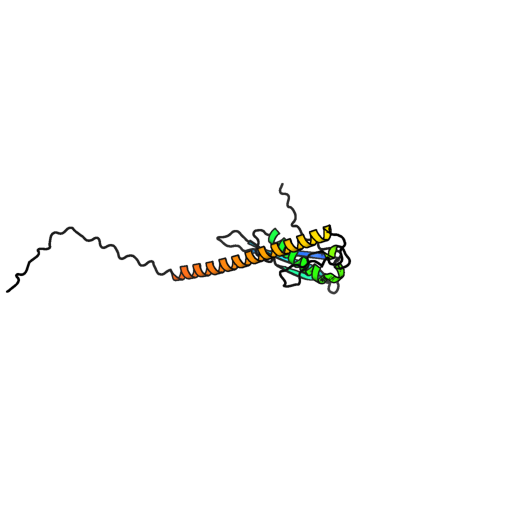 HIS A 1 164 ? -12.444 -0.188 38.709 1.00 53.28 164 HIS A CA 1
ATOM 1296 C C . HIS A 1 164 ? -11.948 0.221 40.107 1.00 53.28 164 HIS A C 1
ATOM 1298 O O . HIS A 1 164 ? -12.331 -0.406 41.094 1.00 53.28 164 HIS A O 1
ATOM 1304 N N . VAL A 1 165 ? -11.151 1.290 40.218 1.00 51.97 165 VAL A N 1
ATOM 1305 C CA . VAL A 1 165 ? -10.703 1.853 41.511 1.00 51.97 165 VAL A CA 1
ATOM 1306 C C . VAL A 1 165 ? -11.817 2.650 42.213 1.00 51.97 165 VAL A C 1
ATOM 1308 O O . VAL A 1 165 ? -11.803 2.785 43.435 1.00 51.97 165 VAL A O 1
ATOM 1311 N N . THR A 1 166 ? -12.824 3.130 41.476 1.00 45.97 166 THR A N 1
ATOM 1312 C CA . THR A 1 166 ? -13.973 3.869 42.036 1.00 45.97 166 THR A CA 1
ATOM 1313 C C . THR A 1 166 ? -15.174 2.994 42.397 1.00 45.97 166 THR A C 1
ATOM 1315 O O . THR A 1 166 ? -16.179 3.527 42.859 1.00 45.97 166 THR A O 1
ATOM 1318 N N . HIS A 1 167 ? -15.039 1.662 42.381 1.00 42.03 167 HIS A N 1
ATOM 1319 C CA . HIS A 1 167 ? -15.868 0.770 43.208 1.00 42.03 167 HIS A CA 1
ATOM 1320 C C . HIS A 1 167 ? -15.509 0.886 44.708 1.00 42.03 167 HIS A C 1
ATOM 1322 O O . HIS A 1 167 ? -15.419 -0.093 45.443 1.00 42.03 167 HIS A O 1
ATOM 1328 N N . ILE A 1 168 ? -15.326 2.112 45.191 1.00 51.22 168 ILE A N 1
ATOM 1329 C CA . ILE A 1 168 ? -15.668 2.444 46.565 1.00 51.22 168 ILE A CA 1
ATOM 1330 C C . ILE A 1 168 ? -17.184 2.583 46.509 1.00 51.22 168 ILE A C 1
ATOM 1332 O O . ILE A 1 168 ? -17.685 3.411 45.747 1.00 51.22 168 ILE A O 1
ATOM 1336 N N . GLU A 1 169 ? -17.910 1.727 47.234 1.00 48.19 169 GLU A N 1
ATOM 1337 C CA . GLU A 1 169 ? -19.357 1.879 47.408 1.00 48.19 169 GLU A CA 1
ATOM 1338 C C . GLU A 1 169 ? -19.683 3.370 47.560 1.00 48.19 169 GLU A C 1
ATOM 1340 O O . GLU A 1 169 ? -19.029 4.037 48.373 1.00 48.19 169 GLU A O 1
ATOM 1345 N N . PRO A 1 170 ? -20.631 3.929 46.781 1.00 51.22 170 PRO A N 1
ATOM 1346 C CA . PRO A 1 170 ? -21.011 5.317 46.968 1.00 51.22 170 PRO A CA 1
ATOM 1347 C C . PRO A 1 170 ? -21.360 5.466 48.441 1.00 51.22 170 PRO A C 1
ATOM 1349 O O . PRO A 1 170 ? -22.204 4.717 48.937 1.00 51.22 170 PRO A O 1
ATOM 1352 N N . ALA A 1 171 ? -20.654 6.357 49.145 1.00 53.69 171 ALA A N 1
ATOM 1353 C CA . ALA A 1 171 ? -20.875 6.574 50.564 1.00 53.69 171 ALA A CA 1
ATOM 1354 C C . ALA A 1 171 ? -22.377 6.765 50.758 1.00 53.69 171 ALA A C 1
ATOM 1356 O O . ALA A 1 171 ? -22.947 7.749 50.275 1.00 53.69 171 ALA A O 1
ATOM 1357 N N . GLN A 1 172 ? -23.024 5.772 51.378 1.00 51.53 172 GLN A N 1
ATOM 1358 C CA . GLN A 1 172 ? -24.451 5.827 51.623 1.00 51.53 172 GLN A CA 1
ATOM 1359 C C . GLN A 1 172 ? -24.672 7.091 52.435 1.00 51.53 172 GLN A C 1
ATOM 1361 O O . GLN A 1 172 ? -24.141 7.237 53.539 1.00 51.53 172 GLN A O 1
ATOM 1366 N N . SER A 1 173 ? -25.392 8.043 51.845 1.00 53.91 173 SER A N 1
ATOM 1367 C CA . SER A 1 173 ? -25.782 9.253 52.547 1.00 53.91 173 SER A CA 1
ATOM 1368 C C . SER A 1 173 ? -26.440 8.800 53.850 1.00 53.91 173 SER A C 1
ATOM 1370 O O . SER A 1 173 ? -27.290 7.903 53.797 1.00 53.91 173 SER A O 1
ATOM 1372 N N . PRO A 1 174 ? -26.032 9.323 55.020 1.00 56.28 174 PRO A N 1
ATOM 1373 C CA . PRO A 1 174 ? -26.585 8.859 56.279 1.00 56.28 174 PRO A CA 1
ATOM 1374 C C . PRO A 1 174 ? -28.107 8.958 56.203 1.00 56.28 174 PRO A C 1
ATOM 1376 O O . PRO A 1 174 ? -28.644 9.989 55.794 1.00 56.28 174 PRO A O 1
ATOM 1379 N N . LEU A 1 175 ? -28.781 7.856 56.548 1.00 50.91 175 LEU A N 1
ATOM 1380 C CA . LEU A 1 175 ? -30.238 7.754 56.587 1.00 50.91 175 LEU A CA 1
ATOM 1381 C C . LEU A 1 175 ? -30.817 9.023 57.211 1.00 50.91 175 LEU A C 1
ATOM 1383 O O . LEU A 1 175 ? -30.507 9.352 58.360 1.00 50.91 175 LEU A O 1
ATOM 1387 N N . TYR A 1 176 ? -31.644 9.730 56.439 1.00 44.28 176 TYR A N 1
ATOM 1388 C CA . TYR A 1 176 ? -32.342 10.927 56.888 1.00 44.28 176 TYR A CA 1
ATOM 1389 C C . TYR A 1 176 ? -33.123 10.571 58.161 1.00 44.28 176 TYR A C 1
ATOM 1391 O O . TYR A 1 176 ? -34.152 9.893 58.115 1.00 44.28 176 TYR A O 1
ATOM 1399 N N . LYS A 1 177 ? -32.626 10.991 59.329 1.00 52.78 177 LYS A N 1
ATOM 1400 C CA . LYS A 1 177 ? -33.412 10.946 60.561 1.00 52.78 177 LYS A CA 1
ATOM 1401 C C . LYS A 1 177 ? -34.468 12.031 60.416 1.00 52.78 177 LYS A C 1
ATOM 1403 O O . LYS A 1 177 ? -34.168 13.196 60.648 1.00 52.78 177 LYS A O 1
ATOM 1408 N N . ASN A 1 178 ? -35.681 11.657 60.007 1.00 45.88 178 ASN A N 1
ATOM 1409 C CA . ASN A 1 178 ? -36.836 12.548 60.084 1.00 45.88 178 ASN A CA 1
ATOM 1410 C C . ASN A 1 178 ? -36.928 13.081 61.523 1.00 45.88 178 ASN A C 1
ATOM 1412 O O . ASN A 1 178 ? -37.171 12.284 62.438 1.00 45.88 178 ASN A O 1
ATOM 1416 N N . PRO A 1 179 ? -36.718 14.387 61.763 1.00 49.84 179 PRO A N 1
ATOM 1417 C CA . PRO A 1 179 ? -36.906 14.935 63.090 1.00 49.84 179 PRO A CA 1
ATOM 1418 C C . PRO A 1 179 ? -38.402 14.858 63.400 1.00 49.84 179 PRO A C 1
ATOM 1420 O O . PRO A 1 179 ? -39.229 15.430 62.687 1.00 49.84 179 PRO A O 1
ATOM 1423 N N . ARG A 1 180 ? -38.768 14.110 64.445 1.00 45.53 180 ARG A N 1
ATOM 1424 C CA . ARG A 1 180 ? -40.141 14.076 64.958 1.00 45.53 180 ARG A CA 1
ATOM 1425 C C . ARG A 1 180 ? -40.439 15.410 65.647 1.00 45.53 180 ARG A C 1
ATOM 1427 O O . ARG A 1 180 ? -40.298 15.526 66.857 1.00 45.53 180 ARG A O 1
ATOM 1434 N N . TYR A 1 181 ? -40.855 16.416 64.885 1.00 49.62 181 TYR A N 1
ATOM 1435 C CA . TYR A 1 181 ? -41.391 17.678 65.415 1.00 49.62 181 TYR A CA 1
ATOM 1436 C C . TYR A 1 181 ? -42.845 17.522 65.881 1.00 49.62 181 TYR A C 1
ATOM 1438 O O . TYR A 1 181 ? -43.726 18.277 65.479 1.00 49.62 181 TYR A O 1
ATOM 1446 N N . SER A 1 182 ? -43.131 16.509 66.693 1.00 50.09 182 SER A N 1
ATOM 1447 C CA . SER A 1 182 ? -44.500 16.248 67.132 1.00 50.09 182 SER A CA 1
ATOM 1448 C C . SER A 1 182 ? -44.575 15.730 68.558 1.00 50.09 182 SER A C 1
ATOM 1450 O O . SER A 1 182 ? -45.314 14.788 68.802 1.00 50.09 182 SER A O 1
ATOM 1452 N N . GLU A 1 183 ? -43.840 16.328 69.497 1.00 47.00 183 GLU A N 1
ATOM 1453 C CA . GLU A 1 183 ? -44.166 16.206 70.923 1.00 47.00 183 GLU A CA 1
ATOM 1454 C C . GLU A 1 183 ? -43.895 17.538 71.647 1.00 47.00 183 GLU A C 1
ATOM 1456 O O . GLU A 1 183 ? -42.747 17.986 71.699 1.00 47.00 183 GLU A O 1
ATOM 1461 N N . PRO A 1 184 ? -44.921 18.207 72.208 1.00 49.50 184 PRO A N 1
ATOM 1462 C CA . PRO A 1 184 ? -44.738 19.364 73.068 1.00 49.50 184 PRO A CA 1
ATOM 1463 C C . PRO A 1 184 ? -44.464 18.856 74.488 1.00 49.50 184 PRO A C 1
ATOM 1465 O O . PRO A 1 184 ? -45.351 18.826 75.334 1.00 49.50 184 PRO A O 1
ATOM 1468 N N . SER A 1 185 ? -43.243 18.402 74.751 1.00 52.16 185 SER A N 1
ATOM 1469 C CA . SER A 1 185 ? -42.812 18.051 76.109 1.00 52.16 185 SER A CA 1
ATOM 1470 C C . SER A 1 185 ? -41.375 18.501 76.326 1.00 52.16 185 SER A C 1
ATOM 1472 O O . SER A 1 185 ? -40.425 17.727 76.342 1.00 52.16 185 SER A O 1
ATOM 1474 N N . GLY A 1 186 ? -41.224 19.814 76.431 1.00 44.78 186 GLY A N 1
ATOM 1475 C CA . GLY A 1 186 ? -39.997 20.462 76.859 1.00 44.78 186 GLY A CA 1
ATOM 1476 C C . GLY A 1 186 ? -40.385 21.626 77.748 1.00 44.78 186 GLY A C 1
ATOM 1477 O O . GLY A 1 186 ? -40.400 22.767 77.301 1.00 44.78 186 GLY A O 1
ATOM 1478 N N . ALA A 1 187 ? -40.796 21.330 78.980 1.00 45.72 187 ALA A N 1
ATOM 1479 C CA . ALA A 1 187 ? -40.960 22.354 79.998 1.00 45.72 187 ALA A CA 1
ATOM 1480 C C . ALA A 1 187 ? -39.589 23.003 80.242 1.00 45.72 187 ALA A C 1
ATOM 1482 O O . ALA A 1 187 ? -38.681 22.375 80.785 1.00 45.72 187 ALA A O 1
ATOM 1483 N N . THR A 1 188 ? -39.429 24.247 79.798 1.00 50.91 188 THR A N 1
ATOM 1484 C CA . THR A 1 188 ? -38.254 25.063 80.103 1.00 50.91 188 THR A CA 1
ATOM 1485 C C . THR A 1 188 ? -38.342 25.503 81.560 1.00 50.91 188 THR A C 1
ATOM 1487 O O . THR A 1 188 ? -39.078 26.432 81.887 1.00 50.91 188 THR A O 1
ATOM 1490 N N . THR A 1 189 ? -37.592 24.851 82.447 1.00 51.56 189 THR A N 1
ATOM 1491 C CA . THR A 1 189 ? -37.336 25.384 83.789 1.00 51.56 189 THR A CA 1
ATOM 1492 C C . THR A 1 189 ? -36.220 26.418 83.676 1.00 51.56 189 THR A C 1
ATOM 1494 O O . THR A 1 189 ? -35.064 26.069 83.446 1.00 51.56 189 THR A O 1
ATOM 1497 N N . VAL A 1 190 ? -36.567 27.698 83.800 1.00 53.81 190 VAL A N 1
ATOM 1498 C CA . VAL A 1 190 ? -35.591 28.789 83.919 1.00 53.81 190 VAL A CA 1
ATOM 1499 C C . VAL A 1 190 ? -35.088 28.797 85.362 1.00 53.81 190 VAL A C 1
ATOM 1501 O O . VAL A 1 190 ? -35.888 28.938 86.286 1.00 53.81 190 VAL A O 1
ATOM 1504 N N . LEU A 1 191 ? -33.785 28.603 85.565 1.00 47.19 191 LEU A N 1
ATOM 1505 C CA . LEU A 1 191 ? -33.168 28.752 86.884 1.00 47.19 191 LEU A CA 1
ATOM 1506 C C . LEU A 1 191 ? -32.968 30.246 87.190 1.00 47.19 191 LEU A C 1
ATOM 1508 O O . LEU A 1 191 ? -32.559 30.983 86.287 1.00 47.19 191 LEU A O 1
ATOM 1512 N N . PRO A 1 192 ? -33.261 30.708 88.419 1.00 49.06 192 PRO A N 1
ATOM 1513 C CA . PRO A 1 192 ? -33.022 32.090 88.798 1.00 49.06 192 PRO A CA 1
ATOM 1514 C C . PRO A 1 192 ? -31.519 32.367 88.880 1.00 49.06 192 PRO A C 1
ATOM 1516 O O . PRO A 1 192 ? -30.724 31.512 89.268 1.00 49.06 192 PRO A O 1
ATOM 1519 N N . HIS A 1 193 ? -31.160 33.575 88.464 1.00 39.78 193 HIS A N 1
ATOM 1520 C CA . HIS A 1 193 ? -29.823 34.129 88.577 1.00 39.78 193 HIS A CA 1
ATOM 1521 C C . HIS A 1 193 ? -29.696 34.701 89.993 1.00 39.78 193 HIS A C 1
ATOM 1523 O O . HIS A 1 193 ? -30.461 35.599 90.339 1.00 39.78 193 HIS A O 1
ATOM 1529 N N . ASP A 1 194 ? -28.794 34.158 90.807 1.00 51.31 194 ASP A N 1
ATOM 1530 C CA . ASP A 1 194 ? -28.455 34.758 92.100 1.00 51.31 194 ASP A CA 1
ATOM 1531 C C . ASP A 1 194 ? -27.531 35.970 91.865 1.00 51.31 194 ASP A C 1
ATOM 1533 O O . ASP A 1 194 ? -26.648 35.911 90.996 1.00 51.31 194 ASP A O 1
ATOM 1537 N N . ASP A 1 195 ? -27.801 37.056 92.597 1.00 50.78 195 ASP A N 1
ATOM 1538 C CA . ASP A 1 195 ? -27.021 38.306 92.675 1.00 50.78 195 ASP A CA 1
ATOM 1539 C C . ASP A 1 195 ? -25.773 38.160 93.569 1.00 50.78 195 ASP A C 1
ATOM 1541 O O . ASP A 1 195 ? -25.861 37.481 94.623 1.00 50.78 195 ASP A O 1
#

Mean predicted aligned error: 15.51 Å

=== Feature glossary ===
The record interleaves many kinds of information about one protein. Here is each kind framed as the question it answers.

Q: What are the backbone torsion angles?
A: φ (phi) and ψ (psi) are the two rotatable backbone dihedrals per residue: φ is the C(i-1)–N–Cα–C 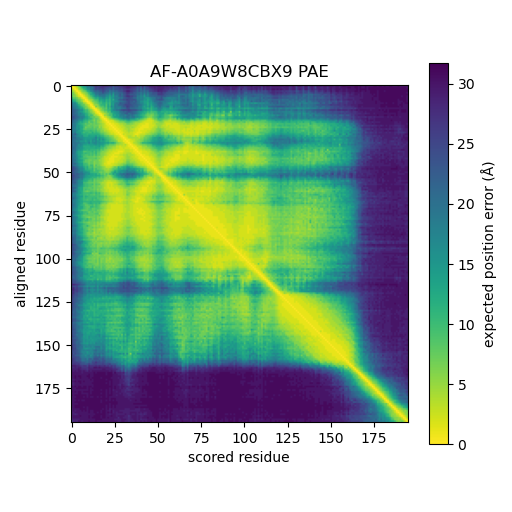torsion, ψ is the N–Cα–C–N(i+1) torsion, both in degrees on (−180°, 180°]. α-helical residues cluster near (−60°, −45°); β-strand residues near (−120°, +130°). A Ramachandran plot is simply a scatter of (φ, ψ) for every residue.

Q: What is the amino-acid chain?
A: This is the polypeptide sequence — one letter per residue, N-terminus first. Length ranges from a few dozen residues for small domains to over a thousand for large multi-domain proteins.

Q: How mobile is each atom in the crystal?
A: For experimental (PDB) structures, the B-factor (temperature factor) quantifies the positional spread of each atom in the crystal — a combination of thermal vibration and static disorder — in units of Å². High B-factors mark flexible loops or poorly resolved regions; low B-factors mark the rigid, well-ordered core.

Q: Are the domains correctly placed relative to each other?
A: Predicted Aligned Error (PAE) is an AlphaFold confidence matrix: entry (i, j) is the expected error in the position of residue j, in ångströms, when the prediction is superimposed on the true structure at residue i. Low PAE within a block of residues means that block is internally rigid and well-predicted; high PAE between two blocks means their relative placement is uncertain even if each block individually is confident.

Q: How confident is the AlphaFold model at each residue?
A: pLDDT is the predicted lDDT-Cα score: AlphaFold's confidence that the local environment of each residue (all inter-atomic distances within 15 Å) is correctly placed. It is a per-residue number between 0 and 100, with higher meaning more reliable.

Q: What family and function is it annotated with?
A: Functional annotations link the protein to curated databases. InterPro entries identify conserved domains and families by matching the sequence against member-database signatures (Pfam, PROSITE, CDD, …). Gene Ontology (GO) terms describe molecular function, biological process, and cellular component in a controlled vocabulary. CATH places the structure in a hierarchical fold classification (Class/Architecture/Topology/Homologous-superfamily). The organism is the source species.

Q: How big and how compact is the whole molecule?
A: Three whole-structure scalars: the radius of gyration (RMS distance of Cα from centroid, in Å), the count of Cα–Cα contacts (pairs closer than 8 Å and separated by more than four residues in sequence — i.e. tertiary, not local, contacts), and the bounding-box dimensions. Together they distinguish compact globular folds from extended fibres or disordered chains.

Q: What known structures does this most resemble?
A: The Foldseek neighbor list gives the closest experimentally determined structures in the PDB, ranked by structural alignment. TM-score near 1 means near-identical fold; near 0.3 means only rough topology match. This is how one finds what a novel AlphaFold prediction most resembles in the solved-structure universe.

Q: Which residues are buried vs exposed?
A: SASA measures how much of the protein is reachable by solvent. It is computed by rolling a water-sized probe over the atomic surface and summing the exposed area (Å²). Per-residue SASA distinguishes core (buried, low SASA) from surface (exposed, high SASA) residues; total SASA is a whole-molecule size measure.

Q: Which residues are in helices, strands, or loops?
A: Eight-state secondary structure (DSSP): H is the canonical α-helix, G the tighter 3₁₀-helix, I the wider π-helix; E/B are β-structure, T and S are turns and bends, and '-' is everything else. DSSP derives these from the pattern of main-chain N–H···O=C hydrogen bonds, not from the sequence.

Q: Where is each backbone atom in 3D?
A: Structure coordinates are given as an mmCIF _atom_site loop: one row per atom with element, residue name, chain id, sequence number, and x/y/z position in Å. Only the four main-chain atoms per residue are included here; side chains are omitted to keep the record compact.

Q: What if only a Cα trace is available?
A: Three-state secondary structure (P-SEA) collapses the eight DSSP classes into helix (a), strand (b), and coil (c). P-SEA assigns these from Cα geometry alone — distances and angles — without requiring backbone oxygens, so it works on any Cα trace.

Q: What do the rendered images show?
A: The six renders are orthographic views along the three Cartesian axes in both directions. Representation (cartoon, sticks, or surface) and color scheme (sequence-rainbow or by-chain) vary across proteins so the training set covers all the common visualization conventions.

Q: What does the local fold look like, residue by residue?
A: Foldseek's 3Di representation compresses backbone geometry into a per-residue letter drawn from a learned twenty-state alphabet. It captures the tertiary interaction pattern around each residue — which residues are packed against it in space, regardless of where they are in sequence.

Q: What do the diagnostic plots show?
A: The contact map is a binary N×N matrix image: pixel (i, j) is dark where Cα_i and Cα_j are within 8 Å and |i−j|>4. Because the |i−j|>4 filter removes local helical contacts, off-diagonal stripes parallel to the main diagonal indicate parallel β-sheets; stripes perpendicular to it indicate antiparallel β-sheets. The Ramachandran plot scatters every residue's (φ, ψ) pair against the sterically allowed regions. The PAE heatmap renders the predicted-aligned-error matrix.